Protein AF-A0A7S2A9D3-F1 (afdb_monomer_lite)

Sequence (375 aa):
AQHPPTQRATQPQDPNHKNPPQPTAERTALVPTGKSRRKRSRQANLQSRRERTAAPSYSRESTIADQPDLVRRKRAPGGATRVAAVSFVGIGVLPSYGTASAPESSPPLVERERGEGNGRKKKKKKRFIKMPAVTQLLLKSAFRGPKSDGAVTAVTGGIVGILAICSVVFSGGTIFLTEESTVALVASVMTICFGPVVVYQKSKLAGLGTLRSQHNALRSKVNEFSTENERMRKNVDRLGGTVSKIEEVEANLAELADTGNVNRLVEIVKEQKEILEKMKENLKARVLHSIIDIVIRNDKDGDFMIGPREMDRMVLALEQMEGIDFEETMFRNMLGRKKRYTLGNVMGVLRNMLDDELPEEEKPITLRPENLTLQ

Structure (mmCIF, N/CA/C/O backbone):
data_AF-A0A7S2A9D3-F1
#
_entry.id   AF-A0A7S2A9D3-F1
#
loop_
_atom_site.group_PDB
_atom_site.id
_atom_site.type_symbol
_atom_site.label_atom_id
_atom_site.label_alt_id
_atom_site.label_comp_id
_atom_site.label_asym_id
_atom_site.label_entity_id
_atom_site.label_seq_id
_atom_site.pdbx_PDB_ins_code
_atom_site.Cartn_x
_atom_site.Cartn_y
_atom_site.Cartn_z
_atom_site.occupancy
_atom_site.B_iso_or_equiv
_atom_site.auth_seq_id
_atom_site.auth_comp_id
_atom_site.auth_asym_id
_atom_site.auth_atom_id
_atom_site.pdbx_PDB_model_num
ATOM 1 N N . ALA A 1 1 ? -75.156 1.829 27.314 1.00 47.91 1 ALA A N 1
ATOM 2 C CA . ALA A 1 1 ? -73.771 1.325 27.273 1.00 47.91 1 ALA A CA 1
ATOM 3 C C . ALA A 1 1 ? -72.875 2.410 27.848 1.00 47.91 1 ALA A C 1
ATOM 5 O O . ALA A 1 1 ? -72.862 3.516 27.327 1.00 47.91 1 ALA A O 1
ATOM 6 N N . GLN A 1 2 ? -72.305 2.137 29.019 1.00 43.16 2 GLN A N 1
ATOM 7 C CA . GLN A 1 2 ? -71.635 3.097 29.893 1.00 43.16 2 GLN A CA 1
ATOM 8 C C . GLN A 1 2 ? -70.165 3.263 29.480 1.00 43.16 2 GLN A C 1
ATOM 10 O O . GLN A 1 2 ? -69.469 2.270 29.290 1.00 43.16 2 GLN A O 1
ATOM 15 N N . HIS A 1 3 ? -69.703 4.509 29.366 1.00 51.75 3 HIS A N 1
ATOM 16 C CA . HIS A 1 3 ? -68.280 4.856 29.338 1.00 51.75 3 HIS A CA 1
ATOM 17 C C . HIS A 1 3 ? -67.744 4.945 30.777 1.00 51.75 3 HIS A C 1
ATOM 19 O O . HIS A 1 3 ? -68.415 5.552 31.615 1.00 51.75 3 HIS A O 1
ATOM 25 N N . PRO A 1 4 ? -66.544 4.419 31.079 1.00 60.22 4 PRO A N 1
ATOM 26 C CA . PRO A 1 4 ? -65.868 4.702 32.339 1.00 60.22 4 PRO A CA 1
ATOM 27 C C . PRO A 1 4 ? -65.006 5.980 32.240 1.00 60.22 4 PRO A C 1
ATOM 29 O O . PRO A 1 4 ? -64.457 6.264 31.171 1.00 60.22 4 PRO A O 1
ATOM 32 N N . PRO A 1 5 ? -64.866 6.756 33.334 1.00 61.94 5 PRO A N 1
ATOM 33 C CA . PRO A 1 5 ? -64.105 7.995 33.334 1.00 61.94 5 PRO A CA 1
ATOM 34 C C . PRO A 1 5 ? -62.625 7.805 33.694 1.00 61.94 5 PRO A C 1
ATOM 36 O O . PRO A 1 5 ? -62.239 7.018 34.558 1.00 61.94 5 PRO A O 1
ATOM 39 N N . THR A 1 6 ? -61.827 8.629 33.025 1.00 57.94 6 THR A N 1
ATOM 40 C CA . THR A 1 6 ? -60.419 8.970 33.226 1.00 57.94 6 THR A CA 1
ATOM 41 C C . THR A 1 6 ? -60.049 9.214 34.692 1.00 57.94 6 THR A C 1
ATOM 43 O O . THR A 1 6 ? -60.568 10.136 35.321 1.00 57.94 6 THR A O 1
ATOM 46 N N . GLN A 1 7 ? -59.077 8.458 35.214 1.00 47.81 7 GLN A N 1
ATOM 47 C CA . GLN A 1 7 ? -58.391 8.784 36.466 1.00 47.81 7 GLN A CA 1
ATOM 48 C C . GLN A 1 7 ? -57.086 9.527 36.166 1.00 47.81 7 GLN A C 1
ATOM 50 O O . GLN A 1 7 ? -56.181 9.017 35.509 1.00 47.81 7 GLN A O 1
ATOM 55 N N . ARG A 1 8 ? -57.026 10.774 36.636 1.00 47.75 8 ARG A N 1
ATOM 56 C CA . ARG A 1 8 ? -55.885 11.686 36.555 1.00 47.75 8 ARG A CA 1
ATOM 57 C C . ARG A 1 8 ? -55.013 11.457 37.790 1.00 47.75 8 ARG A C 1
ATOM 59 O O . ARG A 1 8 ? -55.403 11.849 38.885 1.00 47.75 8 ARG A O 1
ATOM 66 N N . ALA A 1 9 ? -53.865 10.809 37.616 1.00 50.62 9 ALA A N 1
ATOM 67 C CA . ALA A 1 9 ? -52.885 10.623 38.680 1.00 50.62 9 ALA A CA 1
ATOM 68 C C . ALA A 1 9 ? -52.116 11.930 38.940 1.00 50.62 9 ALA A C 1
ATOM 70 O O . ALA A 1 9 ? -51.521 12.523 38.039 1.00 50.62 9 ALA A O 1
ATOM 71 N N . THR A 1 10 ? -52.166 12.379 40.187 1.00 52.28 10 THR A N 1
ATOM 72 C CA . THR A 1 10 ? -51.402 13.474 40.785 1.00 52.28 10 THR A CA 1
ATOM 73 C C . THR A 1 10 ? -49.933 13.070 40.948 1.00 52.28 10 THR A C 1
ATOM 75 O O . THR A 1 10 ? -49.632 12.052 41.566 1.00 52.28 10 THR A O 1
ATOM 78 N N . GLN A 1 11 ? -49.013 13.876 40.410 1.00 55.03 11 GLN A N 1
ATOM 79 C CA . GLN A 1 11 ? -47.577 13.788 40.701 1.00 55.03 11 GLN A CA 1
ATOM 80 C C . GLN A 1 11 ? -47.277 14.395 42.085 1.00 55.03 11 GLN A C 1
ATOM 82 O O . GLN A 1 11 ? -47.800 15.475 42.380 1.00 55.03 11 GLN A O 1
ATOM 87 N N . PRO A 1 12 ? -46.420 13.776 42.917 1.00 56.34 12 PRO A N 1
ATOM 88 C CA . PRO A 1 12 ? -45.872 14.426 44.100 1.00 56.34 12 PRO A CA 1
ATOM 89 C C . PRO A 1 12 ? -44.749 15.397 43.705 1.00 56.34 12 PRO A C 1
ATOM 91 O O . PRO A 1 12 ? -43.835 15.042 42.963 1.00 56.34 12 PRO A O 1
ATOM 94 N N . GLN A 1 13 ? -44.832 16.628 44.213 1.00 43.84 13 GLN A N 1
ATOM 95 C CA . GLN A 1 13 ? -43.749 17.610 44.181 1.00 43.84 13 GLN A CA 1
ATOM 96 C C . GLN A 1 13 ? -42.681 17.231 45.211 1.00 43.84 13 GLN A C 1
ATOM 98 O O . GLN A 1 13 ? -42.992 17.053 46.387 1.00 43.84 13 GLN A O 1
ATOM 103 N N . ASP A 1 14 ? -41.433 17.152 44.761 1.00 49.56 14 ASP A N 1
ATOM 104 C CA . ASP A 1 14 ? -40.248 16.918 45.585 1.00 49.56 14 ASP A CA 1
ATOM 105 C C . ASP A 1 14 ? -39.612 18.277 45.963 1.00 49.56 14 ASP A C 1
ATOM 107 O O . ASP A 1 14 ? -39.186 19.012 45.064 1.00 49.56 14 ASP A O 1
ATOM 111 N N . PRO A 1 15 ? -39.546 18.683 47.249 1.00 57.84 15 PRO A N 1
ATOM 112 C CA . PRO A 1 15 ? -38.959 19.955 47.647 1.00 57.84 15 PRO A CA 1
ATOM 113 C C . PRO A 1 15 ? -37.552 19.736 48.212 1.00 57.84 15 PRO A C 1
ATOM 115 O O . PRO A 1 15 ? -37.354 19.738 49.425 1.00 57.84 15 PRO A O 1
ATOM 118 N N . ASN A 1 16 ? -36.540 19.552 47.357 1.00 51.03 16 ASN A N 1
ATOM 119 C CA . ASN A 1 16 ? -35.151 19.638 47.826 1.00 51.03 16 ASN A CA 1
ATOM 120 C C . ASN A 1 16 ? -34.153 19.980 46.711 1.00 51.03 16 ASN A C 1
ATOM 122 O O . ASN A 1 16 ? -33.316 19.173 46.313 1.00 51.03 16 ASN A O 1
ATOM 126 N N . HIS A 1 17 ? -34.223 21.212 46.207 1.00 46.69 17 HIS A N 1
ATOM 127 C CA . HIS A 1 17 ? -33.183 21.766 45.344 1.00 46.69 17 HIS A CA 1
ATOM 128 C C . HIS A 1 17 ? -32.199 22.581 46.196 1.00 46.69 17 HIS A C 1
ATOM 130 O O . HIS A 1 17 ? -32.389 23.771 46.446 1.00 46.69 17 HIS A O 1
ATOM 136 N N . LYS A 1 18 ? -31.154 21.914 46.704 1.00 51.34 18 LYS A N 1
ATOM 137 C CA . LYS A 1 18 ? -29.977 22.576 47.281 1.00 51.34 18 LYS A CA 1
ATOM 138 C C . LYS A 1 18 ? -29.059 23.028 46.145 1.00 51.34 18 LYS A C 1
ATOM 140 O O . LYS A 1 18 ? -28.631 22.219 45.328 1.00 51.34 18 LYS A O 1
ATOM 145 N N . ASN A 1 19 ? -28.777 24.328 46.125 1.00 54.78 19 ASN A N 1
ATOM 146 C CA . ASN A 1 19 ? -27.873 24.995 45.189 1.00 54.78 19 ASN A CA 1
ATOM 147 C C . ASN A 1 19 ? -26.477 24.342 45.149 1.00 54.78 19 ASN A C 1
ATOM 149 O O . ASN A 1 19 ? -25.922 24.057 46.215 1.00 54.78 19 ASN A O 1
ATOM 153 N N . PRO A 1 20 ? -25.857 24.186 43.965 1.00 54.16 20 PRO A N 1
ATOM 154 C CA . PRO A 1 20 ? -24.442 23.853 43.876 1.00 54.16 20 PRO A CA 1
ATOM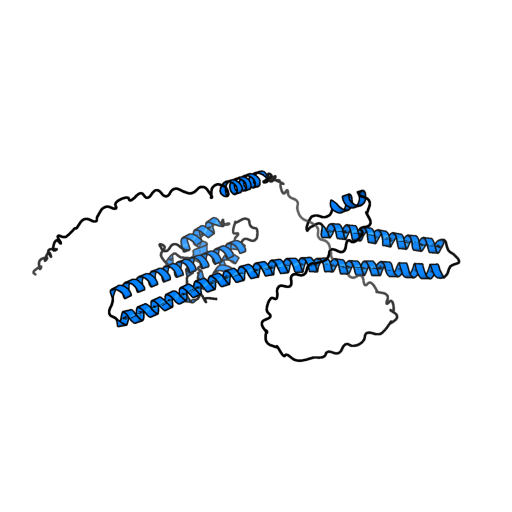 155 C C . PRO A 1 20 ? -23.566 25.074 44.235 1.00 54.16 20 PRO A C 1
ATOM 157 O O . PRO A 1 20 ? -23.902 26.206 43.869 1.00 54.16 20 PRO A O 1
ATOM 160 N N . PRO A 1 21 ? -22.440 24.877 44.945 1.00 50.84 21 PRO A N 1
ATOM 161 C CA . PRO A 1 21 ? -21.523 25.953 45.298 1.00 50.84 21 PRO A CA 1
ATOM 162 C C . PRO A 1 21 ? -20.727 26.449 44.081 1.00 50.84 21 PRO A C 1
ATOM 164 O O . PRO A 1 21 ? -20.300 25.678 43.222 1.00 50.84 21 PRO A O 1
ATOM 167 N N . GLN A 1 22 ? -20.523 27.766 44.041 1.00 47.62 22 GLN A N 1
ATOM 168 C CA . GLN A 1 22 ? -19.686 28.466 43.067 1.00 47.62 22 GLN A CA 1
ATOM 169 C C . GLN A 1 22 ? -18.211 28.032 43.176 1.00 47.62 22 GLN A C 1
ATOM 171 O O . GLN A 1 22 ? -17.709 27.890 44.293 1.00 47.62 22 GLN A O 1
ATOM 176 N N . PRO A 1 23 ? -17.478 27.892 42.056 1.00 51.62 23 PRO A N 1
ATOM 177 C CA . PRO A 1 23 ? -16.041 27.659 42.091 1.00 51.62 23 PRO A CA 1
ATOM 178 C C . PRO A 1 23 ? -15.284 28.965 42.376 1.00 51.62 23 PRO A C 1
ATOM 180 O O . PRO A 1 23 ? -15.250 29.890 41.562 1.00 51.62 23 PRO A O 1
ATOM 183 N N . THR A 1 24 ? -14.646 29.024 43.542 1.00 45.50 24 THR A N 1
ATOM 184 C CA . THR A 1 24 ? -13.644 30.024 43.913 1.00 45.50 24 THR A CA 1
ATOM 185 C C . THR A 1 24 ? -12.420 29.899 43.007 1.00 45.50 24 THR A C 1
ATOM 187 O O . THR A 1 24 ? -11.748 28.871 42.951 1.00 45.50 24 THR A O 1
ATOM 190 N N . ALA A 1 25 ? -12.124 30.977 42.284 1.00 44.72 25 ALA A N 1
ATOM 191 C CA . ALA A 1 25 ? -10.935 31.112 41.461 1.00 44.72 25 ALA A CA 1
ATOM 192 C C . ALA A 1 25 ? -9.697 31.366 42.340 1.00 44.72 25 ALA A C 1
ATOM 194 O O . ALA A 1 25 ? -9.400 32.509 42.687 1.00 44.72 25 ALA A O 1
ATOM 195 N N . GLU A 1 26 ? -8.945 30.314 42.668 1.00 43.59 26 GLU A N 1
ATOM 196 C CA . GLU A 1 26 ? -7.590 30.447 43.210 1.00 43.59 26 GLU A CA 1
ATOM 197 C C . GLU A 1 26 ? -6.575 30.576 42.068 1.00 43.59 26 GLU A C 1
ATOM 199 O O . GLU A 1 26 ? -6.246 29.646 41.329 1.00 43.59 26 GLU A O 1
ATOM 204 N N . ARG A 1 27 ? -6.118 31.812 41.890 1.00 43.78 27 ARG A N 1
ATOM 205 C CA . ARG A 1 27 ? -5.211 32.258 40.839 1.00 43.78 27 ARG A CA 1
ATOM 206 C C . ARG A 1 27 ? -3.769 32.143 41.340 1.00 43.78 27 ARG A C 1
ATOM 208 O O . ARG A 1 27 ? -3.175 33.134 41.755 1.00 43.78 27 ARG A O 1
ATOM 215 N N . THR A 1 28 ? -3.188 30.948 41.278 1.00 45.12 28 THR A N 1
ATOM 216 C CA . THR A 1 28 ? -1.765 30.743 41.596 1.00 45.12 28 THR A CA 1
ATOM 217 C C . THR A 1 28 ? -0.906 31.090 40.380 1.00 45.12 28 THR A C 1
ATOM 219 O O . THR A 1 28 ? -0.760 30.313 39.437 1.00 45.12 28 THR A O 1
ATOM 222 N N . ALA A 1 29 ? -0.347 32.301 40.382 1.00 42.31 29 ALA A N 1
ATOM 223 C CA . ALA A 1 29 ? 0.606 32.765 39.383 1.00 42.31 29 ALA A CA 1
ATOM 224 C C . ALA A 1 29 ? 1.945 32.015 39.520 1.00 42.31 29 ALA A C 1
ATOM 226 O O . ALA A 1 29 ? 2.763 32.328 40.383 1.00 42.31 29 ALA A O 1
ATOM 227 N N . LEU A 1 30 ? 2.188 31.036 38.643 1.00 46.88 30 LEU A N 1
ATOM 228 C CA . LEU A 1 30 ? 3.497 30.399 38.497 1.00 46.88 30 LEU A CA 1
ATOM 229 C C . LEU A 1 30 ? 4.400 31.250 37.590 1.00 46.88 30 LEU A C 1
ATOM 231 O O . LEU A 1 30 ? 4.176 31.382 36.387 1.00 46.88 30 LEU A O 1
ATOM 235 N N . VAL A 1 31 ? 5.444 31.816 38.192 1.00 54.34 31 VAL A N 1
ATOM 236 C CA . VAL A 1 31 ? 6.538 32.544 37.536 1.00 54.34 31 VAL A CA 1
ATOM 237 C C . VAL A 1 31 ? 7.388 31.568 36.699 1.00 54.34 31 VAL A C 1
ATOM 239 O O . VAL A 1 31 ? 7.995 30.657 37.266 1.00 54.34 31 VAL A O 1
ATOM 242 N N . PRO A 1 32 ? 7.501 31.725 35.363 1.00 51.72 32 PRO A N 1
ATOM 243 C CA . PRO A 1 32 ? 8.357 30.864 34.552 1.00 51.72 32 PRO A CA 1
ATOM 244 C C . PRO A 1 32 ? 9.829 31.288 34.664 1.00 51.72 32 PRO A C 1
ATOM 246 O O . PRO A 1 32 ? 10.238 32.358 34.211 1.00 51.72 32 PRO A O 1
ATOM 249 N N . THR A 1 33 ? 10.656 30.413 35.235 1.00 53.38 33 THR A N 1
ATOM 250 C CA . THR A 1 33 ? 12.108 30.601 35.332 1.00 53.38 33 THR A CA 1
ATOM 251 C C . THR A 1 33 ? 12.786 30.525 33.950 1.00 53.38 33 THR A C 1
ATOM 253 O O . THR A 1 33 ? 12.572 29.628 33.130 1.00 53.38 33 THR A O 1
ATOM 256 N N . GLY A 1 34 ? 13.618 31.529 33.661 1.00 49.25 34 GLY A N 1
ATOM 257 C CA . GLY A 1 34 ? 14.103 31.909 32.329 1.00 49.25 34 GLY A CA 1
ATOM 258 C C . GLY A 1 34 ? 15.183 31.042 31.665 1.00 49.25 34 GLY A C 1
ATOM 259 O O . GLY A 1 34 ? 16.139 31.596 31.129 1.00 49.25 34 GLY A O 1
ATOM 260 N N . LYS A 1 35 ? 15.054 29.708 31.614 1.00 51.38 35 LYS A N 1
ATOM 261 C CA . LYS A 1 35 ? 16.052 28.846 30.926 1.00 51.38 35 LYS A CA 1
ATOM 262 C C . LYS A 1 35 ? 15.599 28.226 29.592 1.00 51.38 35 LYS A C 1
ATOM 264 O O . LYS A 1 35 ? 16.446 27.785 28.816 1.00 51.38 35 LYS A O 1
ATOM 269 N N . SER A 1 36 ? 14.313 28.301 29.232 1.00 52.78 36 SER A N 1
ATOM 270 C CA . SER A 1 36 ? 13.785 27.716 27.975 1.00 52.78 36 SER A CA 1
ATOM 271 C C . SER A 1 36 ? 13.749 28.654 26.757 1.00 52.78 36 SER A C 1
ATOM 273 O O . SER A 1 36 ? 13.533 28.199 25.631 1.00 52.78 36 SER A O 1
ATOM 275 N N . ARG A 1 37 ? 14.030 29.956 26.915 1.00 51.97 37 ARG A N 1
ATOM 276 C CA . ARG A 1 37 ? 13.916 30.933 25.808 1.00 51.97 37 ARG A CA 1
ATOM 277 C C . ARG A 1 37 ? 15.041 30.829 24.763 1.00 51.97 37 ARG A C 1
ATOM 279 O O . ARG A 1 37 ? 14.880 31.298 23.642 1.00 51.97 37 ARG A O 1
ATOM 286 N N . ARG A 1 38 ? 16.156 30.153 25.079 1.00 56.19 38 ARG A N 1
ATOM 287 C CA . ARG A 1 38 ? 17.330 30.046 24.185 1.00 56.19 38 ARG A CA 1
ATOM 288 C C . ARG A 1 38 ? 17.267 28.901 23.164 1.00 56.19 38 ARG A C 1
ATOM 290 O O . ARG A 1 38 ? 18.048 28.905 22.218 1.00 56.19 38 ARG A O 1
ATOM 297 N N . LYS A 1 39 ? 16.353 27.930 23.319 1.00 55.09 39 LYS A N 1
ATOM 298 C CA . LYS A 1 39 ? 16.197 26.821 22.353 1.00 55.09 39 LYS A CA 1
ATOM 299 C C . LYS A 1 39 ? 15.181 27.125 21.244 1.00 55.09 39 LYS A C 1
ATOM 301 O O . LYS A 1 39 ? 15.420 26.738 20.103 1.00 55.09 39 LYS A O 1
ATOM 306 N N . ARG A 1 40 ? 14.121 27.895 21.525 1.00 56.09 40 ARG A N 1
ATOM 307 C CA . ARG A 1 40 ? 13.113 28.265 20.508 1.00 56.09 40 ARG A CA 1
ATOM 308 C C . ARG A 1 40 ? 13.641 29.242 19.448 1.00 56.09 40 ARG A C 1
ATOM 310 O O . ARG A 1 40 ? 13.275 29.115 18.285 1.00 56.09 40 ARG A O 1
ATOM 317 N N . SER A 1 41 ? 14.576 30.135 19.790 1.00 58.03 41 SER A N 1
ATOM 318 C CA . SER A 1 41 ? 15.162 31.063 18.803 1.00 58.03 41 SER A CA 1
ATOM 319 C C . SER A 1 41 ? 16.087 30.388 17.782 1.00 58.03 41 SER A C 1
ATOM 321 O O . SER A 1 41 ? 16.253 30.899 16.677 1.00 58.03 41 SER A O 1
ATOM 323 N N . ARG A 1 42 ? 16.661 29.217 18.099 1.00 58.72 42 ARG A N 1
ATOM 324 C CA . ARG A 1 42 ? 17.471 28.442 17.140 1.00 58.72 42 ARG A CA 1
ATOM 325 C C . ARG A 1 42 ? 16.630 27.642 16.142 1.00 58.72 42 ARG A C 1
ATOM 327 O O . ARG A 1 42 ? 17.077 27.471 15.015 1.00 58.72 42 ARG A O 1
ATOM 334 N N . GLN A 1 43 ? 15.432 27.186 16.518 1.00 61.31 43 GLN A N 1
ATOM 335 C CA . GLN A 1 43 ? 14.538 26.469 15.597 1.00 61.31 43 GLN A CA 1
ATOM 336 C C . GLN A 1 43 ? 13.858 27.408 14.592 1.00 61.31 43 GLN A C 1
ATOM 338 O O . GLN A 1 43 ? 13.815 27.078 13.408 1.00 61.31 43 GLN A O 1
ATOM 343 N N . ALA A 1 44 ? 13.446 28.607 15.017 1.00 60.69 44 ALA A N 1
ATOM 344 C CA . ALA A 1 44 ? 12.857 29.601 14.113 1.00 60.69 44 ALA A CA 1
ATOM 345 C C . ALA A 1 44 ? 13.834 30.050 13.004 1.00 60.69 44 ALA A C 1
ATOM 347 O O . ALA A 1 44 ? 13.438 30.247 11.860 1.00 60.69 44 ALA A O 1
ATOM 348 N N . ASN A 1 45 ? 15.136 30.128 13.310 1.00 62.53 45 ASN A N 1
ATOM 349 C CA . ASN A 1 45 ? 16.161 30.546 12.345 1.00 62.53 45 ASN A CA 1
ATOM 350 C C . ASN A 1 45 ? 16.592 29.425 11.367 1.00 62.53 45 ASN A C 1
ATOM 352 O O . ASN A 1 45 ? 17.292 29.675 10.389 1.00 62.53 45 ASN A O 1
ATOM 356 N N . LEU A 1 46 ? 16.194 28.172 11.624 1.00 63.53 46 LEU A N 1
ATOM 357 C CA . LEU A 1 46 ? 16.417 27.038 10.715 1.00 63.53 46 LEU A CA 1
ATOM 358 C C . LEU A 1 46 ? 15.267 26.866 9.713 1.00 63.53 46 LEU A C 1
ATOM 360 O O . LEU A 1 46 ? 15.514 26.437 8.587 1.00 63.53 46 LEU A O 1
ATOM 364 N N . GLN A 1 47 ? 14.037 27.230 10.091 1.00 65.38 47 GLN A N 1
ATOM 365 C CA . GLN A 1 47 ? 12.878 27.199 9.191 1.00 65.38 47 GLN A CA 1
ATOM 366 C C . GLN A 1 47 ? 12.948 28.310 8.134 1.00 65.38 47 GLN A C 1
ATOM 368 O O . GLN A 1 47 ? 12.832 28.015 6.947 1.00 65.38 47 GLN A O 1
ATOM 373 N N . SER A 1 48 ? 13.314 29.536 8.520 1.00 65.50 48 SER A N 1
ATOM 374 C CA . SER A 1 48 ? 13.489 30.658 7.579 1.00 65.50 48 SER A CA 1
ATOM 375 C C . SER A 1 48 ? 14.606 30.438 6.545 1.00 65.50 48 SER A C 1
ATOM 377 O O . SER A 1 48 ? 14.616 31.056 5.480 1.00 65.50 48 SER A O 1
ATOM 379 N N . ARG A 1 49 ? 15.554 29.533 6.828 1.00 58.09 49 ARG A N 1
ATOM 380 C CA . ARG A 1 49 ? 16.638 29.170 5.904 1.00 58.09 49 ARG A CA 1
ATOM 381 C C . ARG A 1 49 ? 16.253 28.064 4.916 1.00 58.09 49 ARG A C 1
ATOM 383 O O . ARG A 1 49 ? 16.907 27.956 3.885 1.00 58.09 49 ARG A O 1
ATOM 390 N N . ARG A 1 50 ? 15.210 27.272 5.203 1.00 56.81 50 ARG A N 1
ATOM 391 C CA . ARG A 1 50 ? 14.673 26.256 4.277 1.00 56.81 50 ARG A CA 1
ATOM 392 C C . ARG A 1 50 ? 13.757 26.860 3.212 1.00 56.81 50 ARG A C 1
ATOM 394 O O . ARG A 1 50 ? 13.745 26.366 2.091 1.00 56.81 50 ARG A O 1
ATOM 401 N N . GLU A 1 51 ? 13.074 27.958 3.520 1.00 52.88 51 GLU A N 1
ATOM 402 C CA . GLU A 1 51 ? 12.176 28.628 2.566 1.00 52.88 51 GLU A CA 1
ATOM 403 C C . GLU A 1 51 ? 12.921 29.397 1.461 1.00 52.88 51 GLU A C 1
ATOM 405 O O . GLU A 1 51 ? 12.384 29.590 0.378 1.00 52.88 51 GLU A O 1
ATOM 410 N N . ARG A 1 52 ? 14.196 29.765 1.662 1.00 53.44 52 ARG A N 1
ATOM 411 C CA . ARG A 1 52 ? 14.985 30.502 0.653 1.00 53.44 52 ARG A CA 1
ATOM 412 C C . ARG A 1 52 ? 15.675 29.632 -0.406 1.00 53.44 52 ARG A C 1
ATOM 414 O O . ARG A 1 52 ? 16.346 30.178 -1.274 1.00 53.44 52 ARG A O 1
ATOM 421 N N . THR A 1 53 ? 15.542 28.305 -0.353 1.00 49.06 53 THR A N 1
ATOM 422 C CA . THR A 1 53 ? 16.160 27.388 -1.338 1.00 49.06 53 THR A CA 1
ATOM 423 C C . THR A 1 53 ? 15.163 26.696 -2.270 1.00 49.06 53 THR A C 1
ATOM 425 O O . THR A 1 53 ? 15.569 25.848 -3.061 1.00 49.06 53 THR A O 1
ATOM 428 N N . ALA A 1 54 ? 13.878 27.055 -2.222 1.00 45.28 54 ALA A N 1
ATOM 429 C CA . ALA A 1 54 ? 12.899 26.608 -3.209 1.00 45.28 54 ALA A CA 1
ATOM 430 C C . ALA A 1 54 ? 13.018 27.478 -4.474 1.00 45.28 54 ALA A C 1
ATOM 432 O O . ALA A 1 54 ? 12.457 28.567 -4.559 1.00 45.28 54 ALA A O 1
ATOM 433 N N . ALA A 1 55 ? 13.827 27.021 -5.431 1.00 44.69 55 ALA A N 1
ATOM 434 C CA . ALA A 1 55 ? 13.917 27.616 -6.760 1.00 44.69 55 ALA A CA 1
ATOM 435 C C . ALA A 1 55 ? 12.623 27.352 -7.565 1.00 44.69 55 ALA A C 1
ATOM 437 O O . ALA A 1 55 ? 12.018 26.290 -7.398 1.00 44.69 55 ALA A O 1
ATOM 438 N N . PRO A 1 56 ? 12.207 28.278 -8.447 1.00 49.09 56 PRO A N 1
ATOM 439 C CA . PRO A 1 56 ? 10.981 28.145 -9.227 1.00 49.09 56 PRO A CA 1
ATOM 440 C C . PRO A 1 56 ? 11.136 27.080 -10.321 1.00 49.09 56 PRO A C 1
ATOM 442 O O . PRO A 1 56 ? 12.045 27.137 -11.151 1.00 49.09 56 PRO A O 1
ATOM 445 N N . SER A 1 57 ? 10.233 26.102 -10.325 1.00 44.72 57 SER A N 1
ATOM 446 C CA . SER A 1 57 ? 10.071 25.133 -11.407 1.00 44.72 57 SER A CA 1
ATOM 447 C C . SER A 1 57 ? 9.498 25.826 -12.646 1.00 44.72 57 SER A C 1
ATOM 449 O O . SER A 1 57 ? 8.376 26.325 -12.619 1.00 44.72 57 SER A O 1
ATOM 451 N N . TYR A 1 58 ? 10.278 25.845 -13.726 1.00 40.75 58 TYR A N 1
ATOM 452 C CA . TYR A 1 58 ? 9.839 26.240 -15.062 1.00 40.75 58 TYR A CA 1
ATOM 453 C C . TYR A 1 58 ? 8.817 25.230 -15.603 1.00 40.75 58 TYR A C 1
ATOM 455 O O . TYR A 1 58 ? 9.151 24.065 -15.823 1.00 40.75 58 TYR A O 1
ATOM 463 N N . SER A 1 59 ? 7.597 25.695 -15.860 1.00 43.44 59 SER A N 1
ATOM 464 C CA . SER A 1 59 ? 6.619 25.010 -16.704 1.00 43.44 59 SER A CA 1
ATOM 465 C C . SER A 1 59 ? 7.090 25.076 -18.154 1.00 43.44 59 SER A C 1
ATOM 467 O O . SER A 1 59 ? 7.259 26.163 -18.704 1.00 43.44 59 SER A O 1
ATOM 469 N N . ARG A 1 60 ? 7.327 23.918 -18.775 1.00 39.69 60 ARG A N 1
ATOM 470 C CA . ARG A 1 60 ? 7.582 23.812 -20.213 1.00 39.69 60 ARG A CA 1
ATOM 471 C C . ARG A 1 60 ? 6.376 23.139 -20.854 1.00 39.69 60 ARG A C 1
ATOM 473 O O . ARG A 1 60 ? 6.271 21.918 -20.854 1.00 39.69 60 ARG A O 1
ATOM 480 N N . GLU A 1 61 ? 5.471 23.964 -21.364 1.00 42.97 61 GLU A N 1
ATOM 481 C CA . GLU A 1 61 ? 4.514 23.562 -22.389 1.00 42.97 61 GLU A CA 1
ATOM 482 C C . GLU A 1 61 ? 5.288 23.130 -23.640 1.00 42.97 61 GLU A C 1
ATOM 484 O O . GLU A 1 61 ? 6.155 23.854 -24.137 1.00 42.97 61 GLU A O 1
ATOM 489 N N . SER A 1 62 ? 4.982 21.946 -24.161 1.00 45.62 62 SER A N 1
ATOM 490 C CA . SER A 1 62 ? 5.234 21.626 -25.563 1.00 45.62 62 SER A CA 1
ATOM 491 C C . SER A 1 62 ? 4.145 20.687 -26.064 1.00 45.62 62 SER A C 1
ATOM 493 O O . SER A 1 62 ? 4.189 19.475 -25.867 1.00 45.62 62 SER A O 1
ATOM 495 N N . THR A 1 63 ? 3.150 21.332 -26.658 1.00 37.16 63 THR A N 1
ATOM 496 C CA . THR A 1 63 ? 2.318 20.937 -27.793 1.00 37.16 63 THR A CA 1
ATOM 497 C C . THR A 1 63 ? 2.780 19.657 -28.500 1.00 37.16 63 THR A C 1
ATOM 499 O O . THR A 1 63 ? 3.839 19.628 -29.128 1.00 37.16 63 THR A O 1
ATOM 502 N N . ILE A 1 64 ? 1.959 18.609 -28.425 1.00 37.72 64 ILE A N 1
ATOM 503 C CA . ILE A 1 64 ? 2.062 17.417 -29.271 1.00 37.72 64 ILE A CA 1
ATOM 504 C C . ILE A 1 64 ? 1.239 17.706 -30.526 1.00 37.72 64 ILE A C 1
ATOM 506 O O . ILE A 1 64 ? 0.016 17.808 -30.458 1.00 37.72 64 ILE A O 1
ATOM 510 N N . ALA A 1 65 ? 1.932 17.890 -31.646 1.00 40.25 65 ALA A N 1
ATOM 511 C CA . ALA A 1 65 ? 1.345 17.929 -32.976 1.00 40.25 65 ALA A CA 1
ATOM 512 C C . ALA A 1 65 ? 1.450 16.543 -33.628 1.00 40.25 65 ALA A C 1
ATOM 514 O O . ALA A 1 65 ? 2.450 15.843 -33.459 1.00 40.25 65 ALA A O 1
ATOM 515 N N . ASP A 1 66 ? 0.389 16.201 -34.355 1.00 42.31 66 ASP A N 1
ATOM 516 C CA . ASP A 1 66 ? 0.219 15.090 -35.290 1.00 42.31 66 ASP A CA 1
ATOM 517 C C . ASP A 1 66 ? 1.489 14.622 -36.015 1.00 42.31 66 ASP A C 1
ATOM 519 O O . ASP A 1 66 ? 2.224 15.439 -36.570 1.00 42.31 66 ASP A O 1
ATOM 523 N N . GLN A 1 67 ? 1.641 13.299 -36.167 1.00 37.00 67 GLN A N 1
ATOM 524 C CA . GLN A 1 67 ? 1.871 12.713 -37.495 1.00 37.00 67 GLN A CA 1
ATOM 525 C C . GLN A 1 67 ? 1.558 11.198 -37.554 1.00 37.00 67 GLN A C 1
ATOM 527 O O . GLN A 1 67 ? 1.706 10.506 -36.543 1.00 37.00 67 GLN A O 1
ATOM 532 N N . PRO A 1 68 ? 1.118 10.688 -38.726 1.00 53.06 68 PRO A N 1
ATOM 533 C CA . PRO A 1 68 ? 0.511 9.371 -38.889 1.00 53.06 68 PRO A CA 1
ATOM 534 C C . PRO A 1 68 ? 1.465 8.288 -39.430 1.00 53.06 68 PRO A C 1
ATOM 536 O O . PRO A 1 68 ? 2.535 8.573 -39.956 1.00 53.06 68 PRO A O 1
ATOM 539 N N . ASP A 1 69 ? 0.987 7.049 -39.284 1.00 45.53 69 ASP A N 1
ATOM 540 C CA . ASP A 1 69 ? 1.142 5.818 -40.078 1.00 45.53 69 ASP A CA 1
ATOM 541 C C . ASP A 1 69 ? 2.276 5.600 -41.105 1.00 45.53 69 ASP A C 1
ATOM 543 O O . ASP A 1 69 ? 2.667 6.464 -41.883 1.00 45.53 69 ASP A O 1
ATOM 547 N N . LEU A 1 70 ? 2.591 4.294 -41.229 1.00 44.38 70 LEU A N 1
ATOM 548 C CA . LEU A 1 70 ? 3.461 3.575 -42.185 1.00 44.38 70 LEU A CA 1
ATOM 549 C C . LEU A 1 70 ? 4.892 3.387 -41.637 1.00 44.38 70 LEU A C 1
ATOM 551 O O . LEU A 1 70 ? 5.579 4.324 -41.271 1.00 44.38 70 LEU A O 1
ATOM 555 N N . VAL A 1 71 ? 5.446 2.175 -41.525 1.00 47.12 71 VAL A N 1
ATOM 556 C CA . VAL A 1 71 ? 5.785 1.306 -42.655 1.00 47.12 71 VAL A CA 1
ATOM 557 C C . VAL A 1 71 ? 5.948 -0.155 -42.202 1.00 47.12 71 VAL A C 1
ATOM 559 O O . VAL A 1 71 ? 6.817 -0.532 -41.419 1.00 47.12 71 VAL A O 1
ATOM 562 N N . ARG A 1 72 ? 5.135 -0.992 -42.843 1.00 47.56 72 ARG A N 1
ATOM 563 C CA . ARG A 1 72 ? 5.298 -2.417 -43.153 1.00 47.56 72 ARG A CA 1
ATOM 564 C C . ARG A 1 72 ? 6.741 -2.761 -43.572 1.00 47.56 72 ARG A C 1
ATOM 566 O O . ARG A 1 72 ? 7.158 -2.386 -44.666 1.00 47.56 72 ARG A O 1
ATOM 573 N N . ARG A 1 73 ? 7.482 -3.560 -42.790 1.00 41.78 73 ARG A N 1
ATOM 574 C CA . ARG A 1 73 ? 8.691 -4.253 -43.285 1.00 41.78 73 ARG A CA 1
ATOM 575 C C . ARG A 1 73 ? 8.565 -5.772 -43.213 1.00 41.78 73 ARG A C 1
ATOM 577 O O . ARG A 1 73 ? 8.344 -6.372 -42.167 1.00 41.78 73 ARG A O 1
ATOM 584 N N . LYS A 1 74 ? 8.687 -6.339 -44.414 1.00 38.97 74 LYS A N 1
ATOM 585 C CA . LYS A 1 74 ? 8.678 -7.748 -44.795 1.00 38.97 74 LYS A CA 1
ATOM 586 C C . LYS A 1 74 ? 9.744 -8.544 -44.037 1.00 38.97 74 LYS A C 1
ATOM 588 O O . LYS A 1 74 ? 10.897 -8.130 -43.968 1.00 38.97 74 LYS A O 1
ATOM 593 N N . ARG A 1 75 ? 9.349 -9.728 -43.566 1.00 44.09 75 ARG A N 1
ATOM 594 C CA . ARG A 1 75 ? 10.248 -10.844 -43.258 1.00 44.09 75 ARG A CA 1
ATOM 595 C C . ARG A 1 75 ? 10.728 -11.471 -44.571 1.00 44.09 75 ARG A C 1
ATOM 597 O O . ARG A 1 75 ? 9.916 -11.699 -45.465 1.00 44.09 75 ARG A O 1
ATOM 604 N N . ALA A 1 76 ? 12.019 -11.765 -44.654 1.00 40.22 76 ALA A N 1
ATOM 605 C CA . ALA A 1 76 ? 12.624 -12.654 -45.641 1.00 40.22 76 ALA A CA 1
ATOM 606 C C . ALA A 1 76 ? 13.756 -13.459 -44.958 1.00 40.22 76 ALA A C 1
ATOM 608 O O . ALA A 1 76 ? 14.210 -13.050 -43.886 1.00 40.22 76 ALA A O 1
ATOM 609 N N . PRO A 1 77 ? 14.132 -14.630 -45.503 1.00 49.91 77 PRO A N 1
ATOM 610 C CA . PRO A 1 77 ? 14.458 -15.805 -44.699 1.00 49.91 77 PRO A CA 1
ATOM 611 C C . PRO A 1 77 ? 15.954 -16.148 -44.616 1.00 49.91 77 PRO A C 1
ATOM 613 O O . PRO A 1 77 ? 16.760 -15.720 -45.433 1.00 49.91 77 PRO A O 1
ATOM 616 N N . GLY A 1 78 ? 16.259 -16.978 -43.612 1.00 43.47 78 GLY A N 1
ATOM 617 C CA . GLY A 1 78 ? 17.327 -17.983 -43.534 1.00 43.47 78 GLY A CA 1
ATOM 618 C C . GLY A 1 78 ? 18.571 -17.822 -44.410 1.00 43.47 78 GLY A C 1
ATOM 619 O O . GLY A 1 78 ? 18.605 -18.309 -45.535 1.00 43.47 78 GLY A O 1
ATOM 620 N N . GLY A 1 79 ? 19.638 -17.282 -43.817 1.00 36.94 79 GLY A N 1
ATOM 621 C CA . GLY A 1 79 ? 21.014 -17.486 -44.265 1.00 36.94 79 GLY A CA 1
ATOM 622 C C . GLY A 1 79 ? 21.725 -18.451 -43.318 1.00 36.94 79 GLY A C 1
ATOM 623 O O . GLY A 1 79 ? 21.989 -18.109 -42.168 1.00 36.94 79 GLY A O 1
ATOM 624 N N . ALA A 1 80 ? 21.996 -19.666 -43.790 1.00 43.69 80 ALA A N 1
ATOM 625 C CA . ALA A 1 80 ? 22.793 -20.664 -43.092 1.00 43.69 80 ALA A CA 1
ATOM 626 C C . ALA A 1 80 ? 24.275 -20.264 -43.127 1.00 43.69 80 ALA A C 1
ATOM 628 O O . ALA A 1 80 ? 24.950 -20.435 -44.142 1.00 43.69 80 ALA A O 1
ATOM 629 N N . THR A 1 81 ? 24.795 -19.750 -42.014 1.00 42.16 81 THR A N 1
ATOM 630 C CA . THR A 1 81 ? 26.232 -19.510 -41.858 1.00 42.16 81 THR A CA 1
ATOM 631 C C . THR A 1 81 ? 26.877 -20.761 -41.274 1.00 42.16 81 THR A C 1
ATOM 633 O O . THR A 1 81 ? 26.706 -21.083 -40.099 1.00 42.16 81 THR A O 1
ATOM 636 N N . ARG A 1 82 ? 27.611 -21.488 -42.121 1.00 38.41 82 ARG A N 1
ATOM 637 C CA . ARG A 1 82 ? 28.533 -22.553 -41.716 1.00 38.41 82 ARG A CA 1
ATOM 638 C C . ARG A 1 82 ? 29.577 -21.969 -40.763 1.00 38.41 82 ARG A C 1
ATOM 640 O O . ARG A 1 82 ? 30.382 -21.134 -41.164 1.00 38.41 82 ARG A O 1
ATOM 647 N N . VAL A 1 83 ? 29.561 -22.417 -39.512 1.00 39.12 83 VAL A N 1
ATOM 648 C CA . VAL A 1 83 ? 30.620 -22.138 -38.540 1.00 39.12 83 VAL A CA 1
ATOM 649 C C . VAL A 1 83 ? 31.722 -23.167 -38.767 1.00 39.12 83 VAL A C 1
ATOM 651 O O . VAL A 1 83 ? 31.497 -24.369 -38.632 1.00 39.12 83 VAL A O 1
ATOM 654 N N . ALA A 1 84 ? 32.898 -22.689 -39.168 1.00 36.34 84 ALA A N 1
ATOM 655 C CA . ALA A 1 84 ? 34.106 -23.490 -39.258 1.00 36.34 84 ALA A CA 1
ATOM 656 C C . ALA A 1 84 ? 34.508 -23.959 -37.852 1.00 36.34 84 ALA A C 1
ATOM 658 O O . ALA A 1 84 ? 34.686 -23.152 -36.938 1.00 36.34 84 ALA A O 1
ATOM 659 N N . ALA A 1 85 ? 34.629 -25.275 -37.693 1.00 34.34 85 ALA A N 1
ATOM 660 C CA . ALA A 1 85 ? 35.175 -25.908 -36.508 1.00 34.34 85 ALA A CA 1
ATOM 661 C C . ALA A 1 85 ? 36.663 -25.550 -36.391 1.00 34.34 85 ALA A C 1
ATOM 663 O O . ALA A 1 85 ? 37.492 -26.045 -37.150 1.00 34.34 85 ALA A O 1
ATOM 664 N N . VAL A 1 86 ? 36.998 -24.678 -35.441 1.00 37.53 86 VAL A N 1
ATOM 665 C CA . VAL A 1 86 ? 38.372 -24.516 -34.962 1.00 37.53 86 VAL A CA 1
ATOM 666 C C . VAL A 1 86 ? 38.549 -25.508 -33.820 1.00 37.53 86 VAL A C 1
ATOM 668 O O . VAL A 1 86 ? 38.009 -25.338 -32.729 1.00 37.53 86 VAL A O 1
ATOM 671 N N . SER A 1 87 ? 39.266 -26.586 -34.115 1.00 35.34 87 SER A N 1
ATOM 672 C CA . SER A 1 87 ? 39.718 -27.602 -33.171 1.00 35.34 87 SER A CA 1
ATOM 673 C C . SER A 1 87 ? 40.584 -26.963 -32.083 1.00 35.34 87 SER A C 1
ATOM 675 O O . SER A 1 87 ? 41.708 -26.527 -32.330 1.00 35.34 87 SER A O 1
ATOM 677 N N . PHE A 1 88 ? 40.025 -26.896 -30.876 1.00 34.41 88 PHE A N 1
ATOM 678 C CA . PHE A 1 88 ? 40.686 -26.425 -29.667 1.00 34.41 88 PHE A CA 1
ATOM 679 C C . PHE A 1 88 ? 41.519 -27.575 -29.086 1.00 34.41 88 PHE A C 1
ATOM 681 O O . PHE A 1 88 ? 40.982 -28.616 -28.706 1.00 34.41 88 PHE A O 1
ATOM 688 N N . VAL A 1 89 ? 42.838 -27.391 -29.064 1.00 41.81 89 VAL A N 1
ATOM 689 C CA . VAL A 1 89 ? 43.801 -28.308 -28.446 1.00 41.81 89 VAL A CA 1
ATOM 690 C C . VAL A 1 89 ? 43.578 -28.310 -26.934 1.00 41.81 89 VAL A C 1
ATOM 692 O O . VAL A 1 89 ? 43.559 -27.262 -26.290 1.00 41.81 89 VAL A O 1
ATOM 695 N N . GLY A 1 90 ? 43.369 -29.507 -26.389 1.00 35.28 90 GLY A N 1
ATOM 696 C CA . GLY A 1 90 ? 43.129 -29.743 -24.974 1.00 35.28 90 GLY A CA 1
ATOM 697 C C . GLY A 1 90 ? 44.340 -29.405 -24.108 1.00 35.28 90 GLY A C 1
ATOM 698 O O . GLY A 1 90 ? 45.440 -29.903 -24.330 1.00 35.28 90 GLY A O 1
ATOM 699 N N . ILE A 1 91 ? 44.099 -28.611 -23.067 1.00 39.19 91 ILE A N 1
ATOM 700 C CA . ILE A 1 91 ? 44.922 -28.574 -21.859 1.00 39.19 91 ILE A CA 1
ATOM 701 C C . ILE A 1 91 ? 44.007 -29.030 -20.729 1.00 39.19 91 ILE A C 1
ATOM 703 O O . ILE A 1 91 ? 42.956 -28.438 -20.480 1.00 39.19 91 ILE A O 1
ATOM 707 N N . GLY A 1 92 ? 44.374 -30.163 -20.140 1.00 34.09 92 GLY A N 1
ATOM 708 C CA . GLY A 1 92 ? 43.582 -30.865 -19.149 1.00 34.09 92 GLY A CA 1
ATOM 709 C C . GLY A 1 92 ? 43.681 -30.309 -17.731 1.00 34.09 92 GLY A C 1
ATOM 710 O O . GLY A 1 92 ? 44.377 -29.339 -17.442 1.00 34.09 92 GLY A O 1
ATOM 711 N N . VAL A 1 93 ? 43.032 -31.085 -16.862 1.00 37.22 93 VAL A N 1
ATOM 712 C CA . VAL A 1 93 ? 43.132 -31.127 -15.398 1.00 37.22 93 VAL A CA 1
ATOM 713 C C . VAL A 1 93 ? 42.281 -30.094 -14.647 1.00 37.22 93 VAL A C 1
ATOM 715 O O . VAL A 1 93 ? 42.725 -29.009 -14.287 1.00 37.22 93 VAL A O 1
ATOM 718 N N . LEU A 1 94 ? 41.056 -30.511 -14.308 1.00 33.66 94 LEU A N 1
ATOM 719 C CA . LEU A 1 94 ? 40.325 -30.033 -13.131 1.00 33.66 94 LEU A CA 1
ATOM 720 C C . LEU A 1 94 ? 40.138 -31.216 -12.167 1.00 33.66 94 LEU A C 1
ATOM 722 O O . LEU A 1 94 ? 39.679 -32.273 -12.608 1.00 33.66 94 LEU A O 1
ATOM 726 N N . PRO A 1 95 ? 40.475 -31.076 -10.872 1.00 43.75 95 PRO A N 1
ATOM 727 C CA . PRO A 1 95 ? 40.180 -32.097 -9.882 1.00 43.75 95 PRO A CA 1
ATOM 728 C C . PRO A 1 95 ? 38.696 -32.066 -9.498 1.00 43.75 95 PRO A C 1
ATOM 730 O O . PRO A 1 95 ? 38.114 -31.017 -9.216 1.00 43.75 95 PRO A O 1
ATOM 733 N N . SER A 1 96 ? 38.115 -33.262 -9.485 1.00 35.72 96 SER A N 1
ATOM 734 C CA . SER A 1 96 ? 36.803 -33.585 -8.934 1.00 35.72 96 SER A CA 1
ATOM 735 C C . SER A 1 96 ? 36.778 -33.264 -7.437 1.00 35.72 96 SER A C 1
ATOM 737 O O . SER A 1 96 ? 37.513 -33.877 -6.662 1.00 35.72 96 SER A O 1
ATOM 739 N N . TYR A 1 97 ? 35.947 -32.306 -7.022 1.00 39.66 97 TYR A N 1
ATOM 740 C CA . TYR A 1 97 ? 35.603 -32.133 -5.614 1.00 39.66 97 TYR A CA 1
ATOM 741 C C . TYR A 1 97 ? 34.300 -32.873 -5.344 1.00 39.66 97 TYR A C 1
ATOM 743 O O . TYR A 1 97 ? 33.231 -32.491 -5.818 1.00 39.66 97 TYR A O 1
ATOM 751 N N . GLY A 1 98 ? 34.447 -33.971 -4.605 1.00 36.81 98 GLY A N 1
ATOM 752 C CA . GLY A 1 98 ? 33.367 -34.826 -4.155 1.00 36.81 98 GLY A CA 1
ATOM 753 C C . GLY A 1 98 ? 32.371 -34.084 -3.271 1.00 36.81 98 GLY A C 1
ATOM 754 O O . GLY A 1 98 ? 32.723 -33.302 -2.388 1.00 36.81 98 GLY A O 1
ATOM 755 N N . THR A 1 99 ? 31.106 -34.383 -3.522 1.00 40.16 99 THR A N 1
ATOM 756 C CA . THR A 1 99 ? 29.962 -34.075 -2.675 1.00 40.16 99 THR A CA 1
ATOM 757 C C . THR A 1 99 ? 30.064 -34.875 -1.378 1.00 40.16 99 THR A C 1
ATOM 759 O O . THR A 1 99 ? 29.732 -36.059 -1.348 1.00 40.16 99 THR A O 1
ATOM 762 N N . ALA A 1 100 ? 30.527 -34.235 -0.307 1.00 40.56 100 ALA A N 1
ATOM 763 C CA . ALA A 1 100 ? 30.385 -34.744 1.051 1.00 40.56 100 ALA A CA 1
ATOM 764 C C . ALA A 1 100 ? 29.136 -34.116 1.683 1.00 40.56 100 ALA A C 1
ATOM 766 O O . ALA A 1 100 ? 29.141 -32.964 2.115 1.00 40.56 100 ALA A O 1
ATOM 767 N N . SER A 1 101 ? 28.053 -34.887 1.696 1.00 41.94 101 SER A N 1
ATOM 768 C CA . SER A 1 101 ? 26.913 -34.702 2.586 1.00 41.94 101 SER A CA 1
ATOM 769 C C . SER A 1 101 ? 27.358 -34.960 4.027 1.00 41.94 101 SER A C 1
ATOM 771 O O . SER A 1 101 ? 27.825 -36.058 4.332 1.00 41.94 101 SER A O 1
ATOM 773 N N . ALA A 1 102 ? 27.194 -33.977 4.909 1.00 39.09 102 ALA A N 1
ATOM 774 C CA . ALA A 1 102 ? 27.306 -34.158 6.352 1.00 39.09 102 ALA A CA 1
ATOM 775 C C . ALA A 1 102 ? 26.095 -33.512 7.051 1.00 39.09 102 ALA A C 1
ATOM 777 O O . ALA A 1 102 ? 25.580 -32.506 6.551 1.00 39.09 102 ALA A O 1
ATOM 778 N N . PRO A 1 103 ? 25.616 -34.114 8.152 1.00 49.91 103 PRO A N 1
ATOM 779 C CA . PRO A 1 103 ? 24.283 -33.888 8.682 1.00 49.91 103 PRO A CA 1
ATOM 780 C C . PRO A 1 103 ? 24.171 -32.668 9.599 1.00 49.91 103 PRO A C 1
ATOM 782 O O . PRO A 1 103 ? 25.106 -32.238 10.271 1.00 49.91 103 PRO A O 1
ATOM 785 N N . GLU A 1 104 ? 22.942 -32.176 9.602 1.00 44.00 104 GLU A N 1
ATOM 786 C CA . GLU A 1 104 ? 22.225 -31.417 10.615 1.00 44.00 104 GLU A CA 1
ATOM 787 C C . GLU A 1 104 ? 22.677 -31.694 12.065 1.00 44.00 104 GLU A C 1
ATOM 789 O O . GLU A 1 104 ? 22.501 -32.786 12.598 1.00 44.00 104 GLU A O 1
ATOM 794 N N . SER A 1 105 ? 23.220 -30.670 12.729 1.00 44.16 105 SER A N 1
ATOM 795 C CA . SER A 1 105 ? 23.187 -30.550 14.190 1.00 44.16 105 SER A CA 1
ATOM 796 C C . SER A 1 105 ? 23.367 -29.083 14.584 1.00 44.16 105 SER A C 1
ATOM 798 O O . SER A 1 105 ? 24.464 -28.528 14.488 1.00 44.16 105 SER A O 1
ATOM 800 N N . SER A 1 106 ? 22.278 -28.447 15.005 1.00 46.53 106 SER A N 1
ATOM 801 C CA . SER A 1 106 ? 22.258 -27.106 15.593 1.00 46.53 106 SER A CA 1
ATOM 802 C C . SER A 1 106 ? 22.771 -27.153 17.039 1.00 46.53 106 SER A C 1
ATOM 804 O O . SER A 1 106 ? 22.167 -27.856 17.848 1.00 46.53 106 SER A O 1
ATOM 806 N N . PRO A 1 107 ? 23.823 -26.406 17.421 1.00 57.75 107 PRO A N 1
ATOM 807 C CA . PRO A 1 107 ? 24.117 -26.155 18.826 1.00 57.75 107 PRO A CA 1
ATOM 808 C C . PRO A 1 107 ? 23.422 -24.870 19.327 1.00 57.75 107 PRO A C 1
ATOM 810 O O . PRO A 1 107 ? 23.206 -23.935 18.550 1.00 57.75 107 PRO A O 1
ATOM 813 N N . PRO A 1 108 ? 23.072 -24.806 20.626 1.00 52.59 108 PRO A N 1
ATOM 814 C CA . PRO A 1 108 ? 22.295 -23.717 21.207 1.00 52.59 108 PRO A CA 1
ATOM 815 C C . PRO A 1 108 ? 23.097 -22.413 21.305 1.00 52.59 108 PRO A C 1
ATOM 817 O O . PRO A 1 108 ? 24.302 -22.404 21.568 1.00 52.59 108 PRO A O 1
ATOM 820 N N . LEU A 1 109 ? 22.390 -21.296 21.114 1.00 44.72 109 LEU A N 1
ATOM 821 C CA . LEU A 1 109 ? 22.881 -19.935 21.316 1.00 44.72 109 LEU A CA 1
ATOM 822 C C . LEU A 1 109 ? 23.280 -19.729 22.783 1.00 44.72 109 LEU A C 1
ATOM 824 O O . LEU A 1 109 ? 22.436 -19.491 23.641 1.00 44.72 109 LEU A O 1
ATOM 828 N N . VAL A 1 110 ? 24.584 -19.800 23.045 1.00 50.72 110 VAL A N 1
ATOM 829 C CA . VAL A 1 110 ? 25.202 -19.324 24.284 1.00 50.72 110 VAL A CA 1
ATOM 830 C C . VAL A 1 110 ? 25.357 -17.806 24.207 1.00 50.72 110 VAL A C 1
ATOM 832 O O . VAL A 1 110 ? 25.997 -17.251 23.310 1.00 50.72 110 VAL A O 1
ATOM 835 N N . GLU A 1 111 ? 24.736 -17.167 25.186 1.00 50.72 111 GLU A N 1
ATOM 836 C CA . GLU A 1 111 ? 24.791 -15.765 25.570 1.00 50.72 111 GLU A CA 1
ATOM 837 C C . GLU A 1 111 ? 26.247 -15.278 25.670 1.00 50.72 111 GLU A C 1
ATOM 839 O O . GLU A 1 111 ? 27.043 -15.780 26.464 1.00 50.72 111 GLU A O 1
ATOM 844 N N . ARG A 1 112 ? 26.634 -14.331 24.805 1.00 45.47 112 ARG A N 1
ATOM 845 C CA . ARG A 1 112 ? 27.998 -13.789 24.764 1.00 45.47 112 ARG A CA 1
ATOM 846 C C . ARG A 1 112 ? 27.986 -12.332 25.197 1.00 45.47 112 ARG A C 1
ATOM 848 O O . ARG A 1 112 ? 27.573 -11.445 24.448 1.00 45.47 112 ARG A O 1
ATOM 855 N N . GLU A 1 113 ? 28.459 -12.124 26.419 1.00 46.38 113 GLU A N 1
ATOM 856 C CA . GLU A 1 113 ? 28.663 -10.828 27.049 1.00 46.38 113 GLU A CA 1
ATOM 857 C C . GLU A 1 113 ? 29.473 -9.861 26.170 1.00 46.38 113 GLU A C 1
ATOM 859 O O . GLU A 1 113 ? 30.516 -10.193 25.595 1.00 46.38 113 GLU A O 1
ATOM 864 N N . ARG A 1 114 ? 28.988 -8.618 26.089 1.00 42.56 114 ARG A N 1
ATOM 865 C CA . ARG A 1 114 ? 29.698 -7.484 25.492 1.00 42.56 114 ARG A CA 1
ATOM 866 C C . ARG A 1 114 ? 30.789 -7.001 26.451 1.00 42.56 114 ARG A C 1
ATOM 868 O O . ARG A 1 114 ? 30.546 -6.136 27.282 1.00 42.56 114 ARG A O 1
ATOM 875 N N . GLY A 1 115 ? 32.006 -7.508 26.277 1.00 42.56 115 GLY A N 1
ATOM 876 C CA . GLY A 1 115 ? 33.215 -6.900 26.833 1.00 42.56 115 GLY A CA 1
ATOM 877 C C . GLY A 1 115 ? 33.661 -5.683 26.012 1.00 42.56 115 GLY A C 1
ATOM 878 O O . GLY A 1 115 ? 34.049 -5.809 24.848 1.00 42.56 115 GLY A O 1
ATOM 879 N N . GLU A 1 116 ? 33.614 -4.498 26.620 1.00 50.12 116 GLU A N 1
ATOM 880 C CA . GLU A 1 116 ? 34.129 -3.236 26.083 1.00 50.12 116 GLU A CA 1
ATOM 881 C C . GLU A 1 116 ? 35.667 -3.249 25.978 1.00 50.12 116 GLU A C 1
ATOM 883 O O . GLU A 1 116 ? 36.396 -3.025 26.942 1.00 50.12 116 GLU A O 1
ATOM 888 N N . GLY A 1 117 ? 36.189 -3.486 24.773 1.00 43.06 117 GLY A N 1
ATOM 889 C CA . GLY A 1 117 ? 37.619 -3.390 24.466 1.00 43.06 117 GLY A CA 1
ATOM 890 C C . GLY A 1 117 ? 38.013 -2.015 23.920 1.00 43.06 117 GLY A C 1
ATOM 891 O O . GLY A 1 117 ? 37.952 -1.775 22.712 1.00 43.06 117 GLY A O 1
ATOM 892 N N . ASN A 1 118 ? 38.470 -1.116 24.794 1.00 50.34 118 ASN A N 1
ATOM 893 C CA . ASN A 1 118 ? 38.996 0.211 24.451 1.00 50.34 118 ASN A CA 1
ATOM 894 C C . ASN A 1 118 ? 40.391 0.119 23.785 1.00 50.34 118 ASN A C 1
ATOM 896 O O . ASN A 1 118 ? 41.438 0.275 24.415 1.00 50.34 118 ASN A O 1
ATOM 900 N N . GLY A 1 119 ? 40.418 -0.170 22.481 1.00 44.75 119 GLY A N 1
ATOM 901 C CA . GLY A 1 119 ? 41.642 -0.296 21.686 1.00 44.75 119 GLY A CA 1
ATOM 902 C C . GLY A 1 119 ? 42.176 1.042 21.156 1.00 44.75 119 GLY A C 1
ATOM 903 O O . GLY A 1 119 ? 41.797 1.490 20.071 1.00 44.75 119 GLY A O 1
ATOM 904 N N . ARG A 1 120 ? 43.135 1.652 21.869 1.00 51.28 120 ARG A N 1
ATOM 905 C CA . ARG A 1 120 ? 43.967 2.778 21.388 1.00 51.28 120 ARG A CA 1
ATOM 906 C C . ARG A 1 120 ? 44.747 2.391 20.118 1.00 51.28 120 ARG A C 1
ATOM 908 O O . ARG A 1 120 ? 45.817 1.788 20.181 1.00 51.28 120 ARG A O 1
ATOM 915 N N . LYS A 1 121 ? 44.260 2.800 18.942 1.00 48.78 121 LYS A N 1
ATOM 916 C CA . LYS A 1 121 ? 44.982 2.650 17.665 1.00 48.78 121 LYS A CA 1
ATOM 917 C C . LYS A 1 121 ? 46.117 3.677 17.554 1.00 48.78 121 LYS A C 1
ATOM 919 O O . LYS A 1 121 ? 45.884 4.865 17.336 1.00 48.78 121 LYS A O 1
ATOM 924 N N . LYS A 1 122 ? 47.365 3.205 17.656 1.00 50.44 122 LYS A N 1
ATOM 925 C CA . LYS A 1 122 ? 48.579 3.973 17.329 1.00 50.44 122 LYS A CA 1
ATOM 926 C C . LYS A 1 122 ? 48.575 4.337 15.835 1.00 50.44 122 LYS A C 1
ATOM 928 O O . LYS A 1 122 ? 48.604 3.464 14.968 1.00 50.44 122 LYS A O 1
ATOM 933 N N . LYS A 1 123 ? 48.545 5.638 15.530 1.00 46.66 123 LYS A N 1
ATOM 934 C CA . LYS A 1 123 ? 48.627 6.183 14.166 1.00 46.66 123 LYS A CA 1
ATOM 935 C C . LYS A 1 123 ? 50.037 5.964 13.600 1.00 46.66 123 LYS A C 1
ATOM 937 O O . LYS A 1 123 ? 50.962 6.693 13.944 1.00 46.66 123 LYS A O 1
ATOM 942 N N . LYS A 1 124 ? 50.204 4.988 12.700 1.00 50.12 124 LYS A N 1
ATOM 943 C CA . LYS A 1 124 ? 51.402 4.889 11.849 1.00 50.12 124 LYS A CA 1
ATOM 944 C C . LYS A 1 124 ? 51.356 5.999 10.792 1.00 50.12 124 LYS A C 1
ATOM 946 O O . LYS A 1 124 ? 50.479 6.022 9.931 1.00 50.12 124 LYS A O 1
ATOM 951 N N . LYS A 1 125 ? 52.309 6.928 10.885 1.00 52.50 125 LYS A N 1
ATOM 952 C CA . LYS A 1 125 ? 52.517 8.065 9.979 1.00 52.50 125 LYS A CA 1
ATOM 953 C C . LYS A 1 125 ? 53.071 7.538 8.644 1.00 52.50 125 LYS A C 1
ATOM 955 O O . LYS A 1 125 ? 54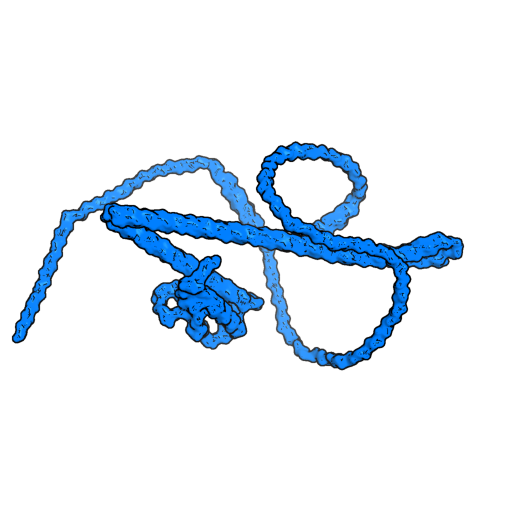.278 7.386 8.489 1.00 52.50 125 LYS A O 1
ATOM 960 N N . LYS A 1 126 ? 52.190 7.190 7.697 1.00 52.25 126 LYS A N 1
ATOM 961 C CA . LYS A 1 126 ? 52.587 6.846 6.320 1.00 52.25 126 LYS A CA 1
ATOM 962 C C . LYS A 1 126 ? 53.088 8.117 5.629 1.00 52.25 126 LYS A C 1
ATOM 964 O O . LYS A 1 126 ? 52.342 9.086 5.508 1.00 52.25 126 LYS A O 1
ATOM 969 N N . ARG A 1 127 ? 54.359 8.118 5.215 1.00 53.41 127 ARG A N 1
ATOM 970 C CA . ARG A 1 127 ? 54.940 9.161 4.361 1.00 53.41 127 ARG A CA 1
ATOM 971 C C . ARG A 1 127 ? 54.227 9.096 3.010 1.00 53.41 127 ARG A C 1
ATOM 973 O O . ARG A 1 127 ? 54.359 8.117 2.286 1.00 53.41 127 ARG A O 1
ATOM 980 N N . PHE A 1 128 ? 53.402 10.100 2.740 1.00 50.91 128 PHE A N 1
ATOM 981 C CA . PHE A 1 128 ? 52.673 10.254 1.489 1.00 50.91 128 PHE A CA 1
ATOM 982 C C . PHE A 1 128 ? 53.604 10.943 0.490 1.00 50.91 128 PHE A C 1
ATOM 984 O O . PHE A 1 128 ? 54.085 12.045 0.757 1.00 50.91 128 PHE A O 1
ATOM 991 N N . ILE A 1 129 ? 53.875 10.291 -0.637 1.00 59.34 129 ILE A N 1
ATOM 992 C CA . ILE A 1 129 ? 54.537 10.912 -1.785 1.00 59.34 129 ILE A CA 1
ATOM 993 C C . ILE A 1 129 ? 53.581 12.007 -2.280 1.00 59.34 129 ILE A C 1
ATOM 995 O O . ILE A 1 129 ? 52.443 11.717 -2.655 1.00 59.34 129 ILE A O 1
ATOM 999 N N . LYS A 1 130 ? 53.993 13.277 -2.180 1.00 51.03 130 LYS A N 1
ATOM 1000 C CA . LYS A 1 130 ? 53.196 14.426 -2.633 1.00 51.03 130 LYS A CA 1
ATOM 1001 C C . LYS A 1 130 ? 53.050 14.341 -4.151 1.00 51.03 130 LYS A C 1
ATOM 1003 O O . LYS A 1 130 ? 54.004 14.598 -4.875 1.00 51.03 130 LYS A O 1
ATOM 1008 N N . MET A 1 131 ? 51.854 13.998 -4.620 1.00 54.66 131 MET A N 1
ATOM 1009 C CA . MET A 1 131 ? 51.489 14.232 -6.014 1.00 54.66 131 MET A CA 1
ATOM 1010 C C . MET A 1 131 ? 51.342 15.741 -6.275 1.00 54.66 131 MET A C 1
ATOM 1012 O O . MET A 1 131 ? 50.914 16.470 -5.372 1.00 54.66 131 MET A O 1
ATOM 1016 N N . PRO A 1 132 ? 51.689 16.216 -7.483 1.00 71.00 132 PRO A N 1
ATOM 1017 C CA . PRO A 1 132 ? 51.564 17.620 -7.859 1.00 71.00 132 PRO A CA 1
ATOM 1018 C C . PRO A 1 132 ? 50.108 18.102 -7.736 1.00 71.00 132 PRO A C 1
ATOM 1020 O O . PRO A 1 132 ? 49.163 17.383 -8.050 1.00 71.00 132 PRO A O 1
ATOM 1023 N N . ALA A 1 133 ? 49.917 19.334 -7.259 1.00 69.31 133 ALA A N 1
ATOM 1024 C CA . ALA A 1 133 ? 48.602 19.885 -6.903 1.00 69.31 133 ALA A CA 1
ATOM 1025 C C . ALA A 1 133 ? 47.596 19.929 -8.073 1.00 69.31 133 ALA A C 1
ATOM 1027 O O . ALA A 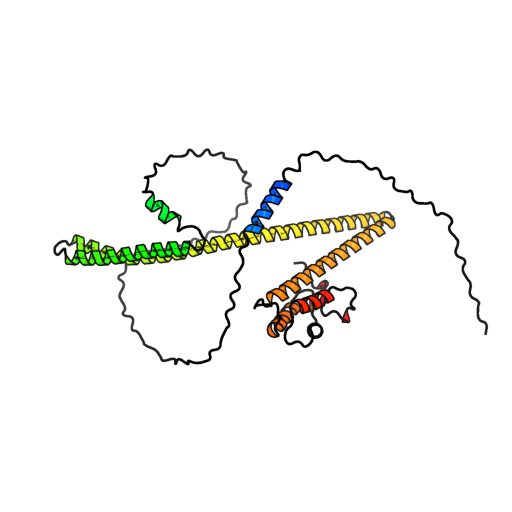1 133 ? 46.385 19.916 -7.851 1.00 69.31 133 ALA A O 1
ATOM 1028 N N . VAL A 1 134 ? 48.091 19.925 -9.312 1.00 64.00 134 VAL A N 1
ATOM 1029 C CA . VAL A 1 134 ? 47.278 20.029 -10.529 1.00 64.00 134 VAL A CA 1
ATOM 1030 C C . VAL A 1 134 ? 46.500 18.735 -10.816 1.00 64.00 134 VAL A C 1
ATOM 1032 O O . VAL A 1 134 ? 45.338 18.796 -11.211 1.00 64.00 134 VAL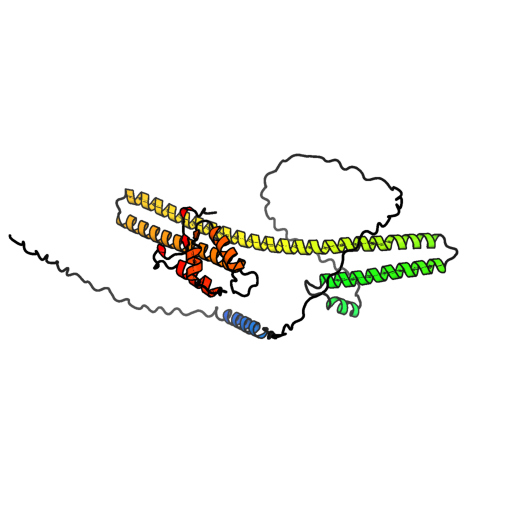 A O 1
ATOM 1035 N N . THR A 1 135 ? 47.059 17.556 -10.516 1.00 57.66 135 THR A N 1
ATOM 1036 C CA . THR A 1 135 ? 46.343 16.275 -10.690 1.00 57.66 135 THR A CA 1
ATOM 1037 C C . THR A 1 135 ? 45.297 16.028 -9.603 1.00 57.66 135 THR A C 1
ATOM 1039 O O . THR A 1 135 ? 44.294 15.365 -9.856 1.00 57.66 135 THR A O 1
ATOM 1042 N N . GLN A 1 136 ? 45.466 16.608 -8.411 1.00 59.88 136 GLN A N 1
ATOM 1043 C CA . GLN A 1 136 ? 44.492 16.506 -7.314 1.00 59.88 136 GLN A CA 1
ATOM 1044 C C . GLN A 1 136 ? 43.211 17.312 -7.580 1.00 59.88 136 GLN A C 1
ATOM 1046 O O . GLN A 1 136 ? 42.142 16.931 -7.108 1.00 59.88 136 GLN A O 1
ATOM 1051 N N . LEU A 1 137 ? 43.298 18.417 -8.325 1.00 58.62 137 LEU A N 1
ATOM 1052 C CA . LEU A 1 137 ? 42.156 19.299 -8.582 1.00 58.62 137 LEU A CA 1
ATOM 1053 C C . LEU A 1 137 ? 41.236 18.760 -9.685 1.00 58.62 137 LEU A C 1
ATOM 1055 O O . LEU A 1 137 ? 40.018 18.809 -9.524 1.00 58.62 137 LEU A O 1
ATOM 1059 N N . LEU A 1 138 ? 41.801 18.150 -10.733 1.00 55.88 138 LEU A N 1
ATOM 1060 C CA . LEU A 1 138 ? 41.025 17.506 -11.801 1.00 55.88 138 LEU A CA 1
ATOM 1061 C C . LEU A 1 138 ? 40.363 16.192 -11.360 1.00 55.88 138 LEU A C 1
ATOM 1063 O O . LEU A 1 138 ? 39.254 15.893 -11.792 1.00 55.88 138 LEU A O 1
ATOM 1067 N N . LEU A 1 139 ? 40.982 15.430 -10.450 1.00 53.59 139 LEU A N 1
ATOM 1068 C CA . LEU A 1 139 ? 40.369 14.199 -9.935 1.00 53.59 139 LEU A CA 1
ATOM 1069 C C . LEU A 1 139 ? 39.262 14.457 -8.902 1.00 53.59 139 LEU A C 1
ATOM 1071 O O . LEU A 1 139 ? 38.440 13.583 -8.655 1.00 53.59 139 LEU A O 1
ATOM 1075 N N . LYS A 1 140 ? 39.242 15.627 -8.254 1.00 54.34 140 LYS A N 1
ATOM 1076 C CA . LYS A 1 140 ? 38.347 15.887 -7.114 1.00 54.34 140 LYS A CA 1
ATOM 1077 C C . LYS A 1 140 ? 37.036 16.570 -7.506 1.00 54.34 140 LYS A C 1
ATOM 1079 O O . LYS A 1 140 ? 36.053 16.417 -6.784 1.00 54.34 140 LYS A O 1
ATOM 1084 N N . SER A 1 141 ? 36.986 17.274 -8.639 1.00 51.44 141 SER A N 1
ATOM 1085 C CA . SER A 1 141 ? 35.755 17.898 -9.150 1.00 51.44 141 SER A CA 1
ATOM 1086 C C . SER A 1 141 ? 34.840 16.933 -9.921 1.00 51.44 141 SER A C 1
ATOM 1088 O O . SER A 1 141 ? 33.662 17.234 -10.082 1.00 51.44 141 SER A O 1
ATOM 1090 N N . ALA A 1 142 ? 35.325 15.754 -10.327 1.00 50.72 142 ALA A N 1
ATOM 1091 C CA . ALA A 1 142 ? 34.549 14.786 -11.113 1.00 50.72 142 ALA A CA 1
ATOM 1092 C C . ALA A 1 142 ? 33.795 13.713 -10.287 1.00 50.72 142 ALA A C 1
ATOM 1094 O O . ALA A 1 142 ? 33.074 12.896 -10.854 1.00 50.72 142 ALA A O 1
ATOM 1095 N N . PHE A 1 143 ? 33.930 13.693 -8.954 1.00 48.06 143 PHE A N 1
ATOM 1096 C CA . PHE A 1 143 ? 33.507 12.554 -8.121 1.00 48.06 143 PHE A CA 1
ATOM 1097 C C . PHE A 1 143 ? 32.598 12.953 -6.955 1.00 48.06 143 PHE A C 1
ATOM 1099 O O . PHE A 1 143 ? 32.979 12.858 -5.783 1.00 48.06 143 PHE A O 1
ATOM 1106 N N . ARG A 1 144 ? 31.367 13.389 -7.240 1.00 44.03 144 ARG A N 1
ATOM 1107 C CA . ARG A 1 144 ? 30.348 13.476 -6.184 1.00 44.03 144 ARG A CA 1
ATOM 1108 C C . ARG A 1 144 ? 28.918 13.324 -6.709 1.00 44.03 144 ARG A C 1
ATOM 1110 O O . ARG A 1 144 ? 28.203 14.301 -6.887 1.00 44.03 144 ARG A O 1
ATOM 1117 N N . GLY A 1 145 ? 28.480 12.079 -6.897 1.00 45.44 145 GLY A N 1
ATOM 1118 C CA . GLY A 1 145 ? 27.057 11.735 -6.993 1.00 45.44 145 GLY A CA 1
ATOM 1119 C C . GLY A 1 145 ? 26.816 10.249 -7.300 1.00 45.44 145 GLY A C 1
ATOM 1120 O O . GLY A 1 145 ? 27.628 9.642 -7.975 1.00 45.44 145 GLY A O 1
ATOM 1121 N N . PRO A 1 146 ? 25.696 9.636 -6.882 1.00 52.88 146 PRO A N 1
ATOM 1122 C CA . PRO A 1 146 ? 25.391 8.219 -7.153 1.00 52.88 146 PRO A CA 1
ATOM 1123 C C . PRO A 1 146 ? 25.210 7.880 -8.648 1.00 52.88 146 PRO A C 1
ATOM 1125 O O . PRO A 1 146 ? 25.185 6.712 -9.019 1.00 52.88 146 PRO A O 1
ATOM 1128 N N . LYS A 1 147 ? 25.134 8.891 -9.526 1.00 52.44 147 LYS A N 1
ATOM 1129 C CA . LYS A 1 147 ? 25.191 8.734 -10.990 1.00 52.44 147 LYS A CA 1
ATOM 1130 C C . LYS A 1 147 ? 26.623 8.811 -11.557 1.00 52.44 147 LYS A C 1
ATOM 1132 O O . LYS A 1 147 ? 26.809 8.576 -12.746 1.00 52.44 147 LYS A O 1
ATOM 1137 N N . SER A 1 148 ? 27.639 9.121 -10.739 1.00 53.19 148 SER A N 1
ATOM 1138 C CA . SER A 1 148 ? 29.030 9.267 -11.197 1.00 53.19 148 SER A CA 1
ATOM 1139 C C . SER A 1 148 ? 29.765 7.940 -11.358 1.00 53.19 148 SER A C 1
ATOM 1141 O O . SER A 1 148 ? 30.731 7.893 -12.108 1.00 53.19 148 SER A O 1
ATOM 1143 N N . ASP A 1 149 ? 29.315 6.849 -10.734 1.00 56.09 149 ASP A N 1
ATOM 1144 C CA . ASP A 1 149 ? 30.023 5.562 -10.821 1.00 56.09 149 ASP A CA 1
ATOM 1145 C C . ASP A 1 149 ? 30.004 4.981 -12.245 1.00 56.09 149 ASP A C 1
ATOM 1147 O O . ASP A 1 149 ? 30.989 4.383 -12.681 1.00 56.09 149 ASP A O 1
ATOM 1151 N N . GLY A 1 150 ? 28.938 5.238 -13.013 1.00 59.56 150 GLY A N 1
ATOM 1152 C CA . GLY A 1 150 ? 28.858 4.888 -14.437 1.00 59.56 150 GLY A CA 1
ATOM 1153 C C . GLY A 1 150 ? 29.796 5.726 -15.312 1.00 59.56 150 GLY A C 1
ATOM 1154 O O . GLY A 1 150 ? 30.492 5.190 -16.168 1.00 59.56 150 GLY A O 1
ATOM 1155 N N . ALA A 1 151 ? 29.882 7.035 -15.060 1.00 58.81 151 ALA A N 1
ATOM 1156 C CA . ALA A 1 151 ? 30.773 7.924 -15.808 1.00 58.81 151 ALA A CA 1
ATOM 1157 C C . ALA A 1 151 ? 32.252 7.616 -15.522 1.00 58.81 151 ALA A C 1
ATOM 1159 O O . ALA A 1 151 ? 33.076 7.567 -16.430 1.00 58.81 151 ALA A O 1
ATOM 1160 N N . VAL A 1 152 ? 32.587 7.333 -14.264 1.00 58.88 152 VAL A N 1
ATOM 1161 C CA . VAL A 1 152 ? 33.949 6.987 -13.839 1.00 58.88 152 VAL A CA 1
ATOM 1162 C C . VAL A 1 152 ? 34.385 5.644 -14.419 1.00 58.88 152 VAL A C 1
ATOM 1164 O O . VAL A 1 152 ? 35.522 5.506 -14.876 1.00 58.88 152 VAL A O 1
ATOM 1167 N N . THR A 1 153 ? 33.497 4.648 -14.436 1.00 64.56 153 THR A N 1
ATOM 1168 C CA . THR A 1 153 ? 33.800 3.343 -15.039 1.00 64.56 153 THR A CA 1
ATOM 1169 C C . THR A 1 153 ? 33.890 3.424 -16.560 1.00 64.56 153 THR A C 1
ATOM 1171 O O . THR A 1 153 ? 34.784 2.801 -17.130 1.00 64.56 153 THR A O 1
ATOM 1174 N N . ALA A 1 154 ? 33.075 4.261 -17.210 1.00 67.38 154 ALA A N 1
ATOM 1175 C CA . ALA A 1 154 ? 33.165 4.519 -18.647 1.00 67.38 154 ALA A CA 1
ATOM 1176 C C . ALA A 1 154 ? 34.481 5.214 -19.038 1.00 67.38 154 ALA A C 1
ATOM 1178 O O . ALA A 1 154 ? 35.174 4.754 -19.944 1.00 67.38 154 ALA A O 1
ATOM 1179 N N . VAL A 1 155 ? 34.882 6.264 -18.311 1.00 73.50 155 VAL A N 1
ATOM 1180 C CA . VAL A 1 155 ? 36.152 6.975 -18.553 1.00 73.50 155 VAL A CA 1
ATOM 1181 C C . VAL A 1 155 ? 37.351 6.054 -18.307 1.00 73.50 155 VAL A C 1
ATOM 1183 O O . VAL A 1 155 ? 38.281 6.009 -19.111 1.00 73.50 155 VAL A O 1
ATOM 1186 N N . THR A 1 156 ? 37.313 5.252 -17.240 1.00 73.75 156 THR A N 1
ATOM 1187 C CA . THR A 1 156 ? 38.391 4.294 -16.937 1.00 73.75 156 THR A CA 1
ATOM 1188 C C . THR A 1 156 ? 38.448 3.159 -17.967 1.00 73.75 156 THR A C 1
ATOM 1190 O O . THR A 1 156 ? 39.535 2.691 -18.306 1.00 73.75 156 THR A O 1
ATOM 1193 N N . GLY A 1 157 ? 37.300 2.728 -18.496 1.00 75.38 157 GLY A N 1
ATOM 1194 C CA . GLY A 1 157 ? 37.215 1.750 -19.581 1.00 75.38 157 GLY A CA 1
ATOM 1195 C C . GLY A 1 157 ? 37.807 2.279 -20.887 1.00 75.38 157 GLY A C 1
ATOM 1196 O O . GLY A 1 157 ? 38.601 1.582 -21.517 1.00 75.38 157 GLY A O 1
ATOM 1197 N N . GLY A 1 158 ? 37.502 3.532 -21.236 1.00 79.56 158 GLY A N 1
ATOM 1198 C CA . GLY A 1 158 ? 38.032 4.198 -22.428 1.00 79.56 158 GLY A CA 1
ATOM 1199 C C . GLY A 1 158 ? 39.558 4.297 -22.429 1.00 79.56 158 GLY A C 1
ATOM 1200 O O . GLY A 1 158 ? 40.194 3.898 -23.399 1.00 79.56 158 GLY A O 1
ATOM 1201 N N . ILE A 1 159 ? 40.164 4.732 -21.318 1.00 81.44 159 ILE A N 1
ATOM 1202 C CA . ILE A 1 159 ? 41.632 4.840 -21.193 1.00 81.44 159 ILE A CA 1
ATOM 1203 C C . ILE A 1 159 ? 42.312 3.476 -21.378 1.00 81.44 159 ILE A C 1
ATOM 1205 O O . ILE A 1 159 ? 43.345 3.369 -22.034 1.00 81.44 159 ILE A O 1
ATOM 1209 N N . VAL A 1 160 ? 41.724 2.417 -20.819 1.00 78.38 160 VAL A N 1
ATOM 1210 C CA . VAL A 1 160 ? 42.276 1.058 -20.903 1.00 78.38 160 VAL A CA 1
ATOM 1211 C C . VAL A 1 160 ? 42.120 0.486 -22.312 1.00 78.38 160 VAL A C 1
ATOM 1213 O O . VAL A 1 160 ? 43.026 -0.191 -22.787 1.00 78.38 160 VAL A O 1
ATOM 1216 N N . GLY A 1 161 ? 41.011 0.787 -22.994 1.00 80.31 161 GLY A N 1
ATOM 1217 C CA . GLY A 1 161 ? 40.812 0.424 -24.397 1.00 80.31 161 GLY A CA 1
ATOM 1218 C C . GLY A 1 161 ? 41.822 1.106 -25.319 1.00 80.31 161 GLY A C 1
ATOM 1219 O O . GLY A 1 161 ? 42.442 0.438 -26.140 1.00 80.31 161 GLY A O 1
ATOM 1220 N N . ILE A 1 162 ? 42.056 2.409 -25.127 1.00 83.75 162 ILE A N 1
ATOM 1221 C CA . ILE A 1 162 ? 43.065 3.166 -25.884 1.00 83.75 162 ILE A CA 1
ATOM 1222 C C . ILE A 1 162 ? 44.462 2.576 -25.651 1.00 83.75 162 ILE A C 1
ATOM 1224 O O . ILE A 1 162 ? 45.171 2.306 -26.614 1.00 83.75 162 ILE A O 1
ATOM 1228 N N . LEU A 1 163 ? 44.834 2.296 -24.395 1.00 80.69 163 LEU A N 1
ATOM 1229 C CA . LEU A 1 163 ? 46.116 1.662 -24.065 1.00 80.69 163 LEU A CA 1
ATOM 1230 C C . LEU A 1 163 ? 46.287 0.287 -24.727 1.00 80.69 163 LEU A C 1
ATOM 1232 O O . LEU A 1 163 ? 47.371 -0.005 -25.224 1.00 80.69 163 LEU A O 1
ATOM 1236 N N . ALA A 1 164 ? 45.232 -0.531 -24.773 1.00 78.81 164 ALA A N 1
ATOM 1237 C CA . ALA A 1 164 ? 45.273 -1.841 -25.422 1.00 78.81 164 ALA A CA 1
ATOM 1238 C C . ALA A 1 164 ? 45.440 -1.735 -26.949 1.00 78.81 164 ALA A C 1
ATOM 1240 O O . ALA A 1 164 ? 46.198 -2.499 -27.546 1.00 78.81 164 ALA A O 1
ATOM 1241 N N . ILE A 1 165 ? 44.781 -0.766 -27.593 1.00 83.06 165 ILE A N 1
ATOM 1242 C CA . ILE A 1 165 ? 44.947 -0.518 -29.034 1.00 83.06 165 ILE A CA 1
ATOM 1243 C C . ILE A 1 165 ? 46.367 -0.018 -29.315 1.00 83.06 165 ILE A C 1
ATOM 1245 O O . ILE A 1 165 ? 47.046 -0.553 -30.191 1.00 83.06 165 ILE A O 1
ATOM 1249 N N . CYS A 1 166 ? 46.856 0.947 -28.528 1.00 85.88 166 CYS A N 1
ATOM 1250 C CA . CYS A 1 166 ? 48.222 1.451 -28.644 1.00 85.88 166 CYS A CA 1
ATOM 1251 C C . CYS A 1 166 ? 49.262 0.337 -28.466 1.00 85.88 166 CYS A C 1
ATOM 1253 O O . CYS A 1 166 ? 50.228 0.304 -29.222 1.00 85.88 166 CYS A O 1
ATOM 1255 N N . SER A 1 167 ? 49.064 -0.603 -27.532 1.00 81.62 167 SER A N 1
ATOM 1256 C CA . SER A 1 167 ? 50.005 -1.712 -27.341 1.00 81.62 167 SER A CA 1
ATOM 1257 C C . SER A 1 167 ? 50.042 -2.676 -28.527 1.00 81.62 167 SER A C 1
ATOM 1259 O O . SER A 1 167 ? 51.118 -3.149 -28.875 1.00 81.62 167 SER A O 1
ATOM 1261 N N . VAL A 1 168 ? 48.906 -2.941 -29.183 1.00 81.81 168 VAL A N 1
ATOM 1262 C CA . VAL A 1 168 ? 48.865 -3.805 -30.379 1.00 81.81 168 VAL A CA 1
ATOM 1263 C C . VAL A 1 168 ? 49.552 -3.125 -31.565 1.00 81.81 168 VAL A C 1
ATOM 1265 O O . VAL A 1 168 ? 50.350 -3.758 -32.253 1.00 81.81 168 VAL A O 1
ATOM 1268 N N . VAL A 1 169 ? 49.307 -1.826 -31.769 1.00 86.50 169 VAL A N 1
ATOM 1269 C CA . VAL A 1 169 ? 49.963 -1.040 -32.829 1.00 86.50 169 VAL A CA 1
ATOM 1270 C C . VAL A 1 169 ? 51.475 -0.964 -32.599 1.00 86.50 169 VAL A C 1
ATOM 1272 O O . VAL A 1 169 ? 52.251 -1.201 -33.522 1.00 86.50 169 VAL A O 1
ATOM 1275 N N . PHE A 1 170 ? 51.904 -0.699 -31.361 1.00 85.38 170 PHE A N 1
ATOM 1276 C CA . PHE A 1 170 ? 53.322 -0.642 -31.003 1.00 85.38 170 PHE A CA 1
ATOM 1277 C C . PHE A 1 170 ? 54.000 -2.009 -31.163 1.00 85.38 170 PHE A C 1
ATOM 1279 O O . PHE A 1 170 ? 55.093 -2.096 -31.712 1.00 85.38 170 PHE A O 1
ATOM 1286 N N . SER A 1 171 ? 53.312 -3.086 -30.771 1.00 79.94 171 SER A N 1
ATOM 1287 C CA . SER A 1 171 ? 53.776 -4.462 -30.954 1.00 79.94 171 SER A CA 1
ATOM 1288 C C . SER A 1 171 ? 53.937 -4.835 -32.434 1.00 79.94 171 SER A C 1
ATOM 1290 O O . SER A 1 171 ? 54.921 -5.475 -32.800 1.00 79.94 171 SER A O 1
ATOM 1292 N N . GLY A 1 172 ? 53.010 -4.421 -33.304 1.00 81.38 172 GLY A N 1
ATOM 1293 C CA . GLY A 1 172 ? 53.144 -4.608 -34.753 1.00 81.38 172 GLY A CA 1
ATOM 1294 C C . GLY A 1 172 ? 54.338 -3.840 -35.327 1.00 81.38 172 GLY A C 1
ATOM 1295 O O . GLY A 1 172 ? 55.101 -4.387 -36.119 1.00 81.38 172 GLY A O 1
ATOM 1296 N N . GLY A 1 173 ? 54.555 -2.607 -34.857 1.00 83.31 173 GLY A N 1
ATOM 1297 C CA . GLY A 1 173 ? 55.716 -1.797 -35.232 1.00 83.31 173 GLY A CA 1
ATOM 1298 C C . GLY A 1 173 ? 57.048 -2.424 -34.815 1.00 83.31 173 GLY A C 1
ATOM 1299 O O . GLY A 1 173 ? 57.997 -2.414 -35.594 1.00 83.31 173 GLY A O 1
ATOM 1300 N N . THR A 1 174 ? 57.118 -3.038 -33.628 1.00 80.62 174 THR A N 1
ATOM 1301 C CA . THR A 1 174 ? 58.342 -3.726 -33.184 1.00 80.62 174 THR A CA 1
ATOM 1302 C C . THR A 1 174 ? 58.686 -4.944 -34.042 1.00 80.62 174 THR A C 1
ATOM 1304 O O . THR A 1 174 ? 59.865 -5.178 -34.288 1.00 80.62 174 THR A O 1
ATOM 1307 N N . ILE A 1 175 ? 57.687 -5.673 -34.557 1.00 78.31 175 ILE A N 1
ATOM 1308 C CA . ILE A 1 175 ? 57.908 -6.830 -35.443 1.00 78.31 175 ILE A CA 1
ATOM 1309 C C . ILE A 1 175 ? 58.498 -6.384 -36.789 1.00 78.31 175 ILE A C 1
ATOM 1311 O O . ILE A 1 175 ? 59.375 -7.055 -37.316 1.00 78.31 175 ILE A O 1
ATOM 1315 N N . PHE A 1 176 ? 58.071 -5.233 -37.317 1.00 83.56 176 PHE A N 1
ATOM 1316 C CA . PHE A 1 176 ? 58.596 -4.694 -38.578 1.00 83.56 176 PHE A CA 1
ATOM 1317 C C . PHE A 1 176 ? 60.014 -4.119 -38.475 1.00 83.56 176 PHE A C 1
ATOM 1319 O O . PHE A 1 176 ? 60.708 -4.047 -39.481 1.00 83.56 176 PHE A O 1
ATOM 1326 N N . LEU A 1 177 ? 60.438 -3.674 -37.289 1.00 86.19 177 LEU A N 1
ATOM 1327 C CA . LEU A 1 177 ? 61.721 -2.985 -37.101 1.00 86.19 177 LEU A CA 1
ATOM 1328 C C . LEU A 1 177 ? 62.842 -3.887 -36.565 1.00 86.19 177 LEU A C 1
ATOM 1330 O O . LEU A 1 177 ? 63.994 -3.460 -36.548 1.00 86.19 177 LEU A O 1
ATOM 1334 N N . THR A 1 178 ? 62.535 -5.098 -36.089 1.00 81.31 178 THR A N 1
ATOM 1335 C CA . THR A 1 178 ? 63.529 -5.992 -35.471 1.00 81.31 178 THR A CA 1
ATOM 1336 C C . THR A 1 178 ? 63.570 -7.346 -36.173 1.00 81.31 178 THR A C 1
ATOM 1338 O O . THR A 1 178 ? 62.909 -8.294 -35.765 1.00 81.31 178 THR A O 1
ATOM 1341 N N . GLU A 1 179 ? 64.371 -7.445 -37.235 1.00 78.75 179 GLU A N 1
ATOM 1342 C CA . GLU A 1 179 ? 64.435 -8.650 -38.080 1.00 78.75 179 GLU A CA 1
ATOM 1343 C C . GLU A 1 179 ? 65.211 -9.828 -37.449 1.00 78.75 179 GLU A C 1
ATOM 1345 O O . GLU A 1 179 ? 65.079 -10.955 -37.914 1.00 78.75 179 GLU A O 1
ATOM 1350 N N . GLU A 1 180 ? 65.953 -9.633 -36.348 1.00 81.62 180 GLU A N 1
ATOM 1351 C CA . GLU A 1 180 ? 66.895 -10.662 -35.855 1.00 81.62 180 GLU A CA 1
ATOM 1352 C C . GLU A 1 180 ? 66.624 -11.211 -34.441 1.00 81.62 180 GLU A C 1
ATOM 1354 O O . GLU A 1 180 ? 67.277 -12.163 -34.011 1.00 81.62 180 GLU A O 1
ATOM 1359 N N . SER A 1 181 ? 65.659 -10.670 -33.685 1.00 83.12 181 SER A N 1
ATOM 1360 C CA . SER A 1 181 ? 65.475 -11.069 -32.277 1.00 83.12 181 SER A CA 1
ATOM 1361 C C . SER A 1 181 ? 64.263 -11.984 -32.051 1.00 83.12 181 SER A C 1
ATOM 1363 O O . SER A 1 181 ? 63.116 -11.549 -31.947 1.00 83.12 181 SER A O 1
ATOM 1365 N N . THR A 1 182 ? 64.521 -13.284 -31.889 1.00 85.25 182 THR A N 1
ATOM 1366 C CA . THR A 1 182 ? 63.494 -14.303 -31.584 1.00 85.25 182 THR A CA 1
ATOM 1367 C C . THR A 1 182 ? 62.750 -14.030 -30.271 1.00 85.25 182 THR A C 1
ATOM 1369 O O . THR A 1 182 ? 61.557 -14.309 -30.154 1.00 85.25 182 THR A O 1
ATOM 1372 N N . VAL A 1 183 ? 63.423 -13.417 -29.292 1.00 84.94 183 VAL A N 1
ATOM 1373 C CA . VAL A 1 183 ? 62.841 -13.065 -27.986 1.00 84.94 183 VAL A CA 1
ATOM 1374 C C . VAL A 1 183 ? 61.758 -11.981 -28.113 1.00 84.94 183 VAL A C 1
ATOM 1376 O O . VAL A 1 183 ? 60.735 -12.059 -27.427 1.00 84.94 183 VAL A O 1
ATOM 1379 N N . ALA A 1 184 ? 61.925 -11.002 -29.011 1.00 82.12 184 ALA A N 1
ATOM 1380 C CA . ALA A 1 184 ? 60.939 -9.935 -29.213 1.00 82.12 184 ALA A CA 1
ATOM 1381 C C . ALA A 1 184 ? 59.657 -10.447 -29.889 1.00 82.12 184 ALA A C 1
ATOM 1383 O O . ALA A 1 184 ? 58.552 -10.002 -29.560 1.00 82.12 184 ALA A O 1
ATOM 1384 N N . LEU A 1 185 ? 59.780 -11.437 -30.779 1.00 83.31 185 LEU A N 1
ATOM 1385 C CA . LEU A 1 185 ? 58.636 -12.084 -31.421 1.00 83.31 185 LEU A CA 1
ATOM 1386 C C . LEU A 1 185 ? 57.776 -12.840 -30.394 1.00 83.31 185 LEU A C 1
ATOM 1388 O O . LEU A 1 185 ? 56.556 -12.696 -30.370 1.00 83.31 185 LEU A O 1
ATOM 1392 N N . VAL A 1 186 ? 58.394 -13.583 -29.472 1.00 88.12 186 VAL A N 1
ATOM 1393 C CA . VAL A 1 186 ? 57.643 -14.302 -28.425 1.00 88.12 186 VAL A CA 1
ATOM 1394 C C . VAL A 1 186 ? 56.940 -13.328 -27.466 1.00 88.12 186 VAL A C 1
ATOM 1396 O O . VAL A 1 186 ? 55.780 -13.540 -27.101 1.00 88.12 186 VAL A O 1
ATOM 1399 N N . ALA A 1 187 ? 57.601 -12.229 -27.088 1.00 83.62 187 ALA A N 1
ATOM 1400 C CA . ALA A 1 187 ? 57.025 -11.221 -26.194 1.00 83.62 187 ALA A CA 1
ATOM 1401 C C . ALA A 1 187 ? 55.836 -10.464 -26.824 1.00 83.62 187 ALA A C 1
ATOM 1403 O O . ALA A 1 187 ? 54.828 -10.213 -26.154 1.00 83.62 187 ALA A O 1
ATOM 1404 N N . SER A 1 188 ? 55.922 -10.131 -28.114 1.00 80.75 188 SER A N 1
ATOM 1405 C CA . SER A 1 188 ? 54.844 -9.457 -28.852 1.00 80.75 188 SER A CA 1
ATOM 1406 C C . SER A 1 188 ? 53.604 -10.343 -28.997 1.00 80.75 188 SER A C 1
ATOM 1408 O O . SER A 1 188 ? 52.497 -9.906 -28.671 1.00 80.75 188 SER A O 1
ATOM 1410 N N . VAL A 1 189 ? 53.779 -11.617 -29.364 1.00 86.19 189 VAL A N 1
ATOM 1411 C CA . VAL A 1 189 ? 52.672 -12.586 -29.472 1.00 86.19 189 VAL A CA 1
ATOM 1412 C C . VAL A 1 189 ? 51.953 -12.772 -28.132 1.00 86.19 189 VAL A C 1
ATOM 1414 O O . VAL A 1 189 ? 50.722 -12.733 -28.080 1.00 86.19 189 VAL A O 1
ATOM 1417 N N . MET A 1 190 ? 52.694 -12.890 -27.024 1.00 85.56 190 MET A N 1
ATOM 1418 C CA . MET A 1 190 ? 52.088 -12.989 -25.690 1.00 85.56 190 MET A CA 1
ATOM 1419 C C . MET A 1 190 ? 51.278 -11.738 -25.332 1.00 85.56 190 MET A C 1
ATOM 1421 O O . MET A 1 190 ? 50.159 -11.845 -24.827 1.00 85.56 190 MET A O 1
ATOM 1425 N N . THR A 1 191 ? 51.795 -10.549 -25.638 1.00 84.38 191 THR A N 1
ATOM 1426 C CA . THR A 1 191 ? 51.120 -9.280 -25.323 1.00 84.38 191 THR A CA 1
ATOM 1427 C C . THR A 1 191 ? 49.801 -9.126 -26.091 1.00 84.38 191 THR A C 1
ATOM 1429 O O . THR A 1 191 ? 48.801 -8.686 -25.518 1.00 84.38 191 THR A O 1
ATOM 1432 N N . ILE A 1 192 ? 49.761 -9.569 -27.353 1.00 83.44 192 ILE A N 1
ATOM 1433 C CA . ILE A 1 192 ? 48.542 -9.588 -28.177 1.00 83.44 192 ILE A CA 1
ATOM 1434 C C . ILE A 1 192 ? 47.494 -10.545 -27.586 1.00 83.44 192 ILE A C 1
ATOM 1436 O O . ILE A 1 192 ? 46.316 -10.193 -27.526 1.00 83.44 192 ILE A O 1
ATOM 1440 N N . CYS A 1 193 ? 47.906 -11.709 -27.072 1.00 86.81 193 CYS A N 1
ATOM 1441 C CA . CYS A 1 193 ? 47.000 -12.660 -26.420 1.00 86.81 193 CYS A CA 1
ATOM 1442 C C . CYS A 1 193 ? 46.448 -12.152 -25.076 1.00 86.81 193 CYS A C 1
ATOM 1444 O O . CYS A 1 193 ? 45.278 -12.384 -24.763 1.00 86.81 193 CYS A O 1
ATOM 1446 N N . PHE A 1 194 ? 47.244 -11.435 -24.275 1.00 87.00 194 PHE A N 1
ATOM 1447 C CA . PHE A 1 194 ? 46.797 -10.938 -22.966 1.00 87.00 194 PHE A CA 1
ATOM 1448 C C . PHE A 1 194 ? 45.802 -9.770 -23.055 1.00 87.00 194 PHE A C 1
ATOM 1450 O O . PHE A 1 194 ? 44.935 -9.646 -22.185 1.00 87.00 194 PHE A O 1
ATOM 1457 N N . GLY A 1 195 ? 45.875 -8.937 -24.099 1.00 82.25 195 GLY A N 1
ATOM 1458 C CA . GLY A 1 195 ? 45.003 -7.766 -24.270 1.00 82.25 195 GLY A CA 1
ATOM 1459 C C . GLY A 1 195 ? 43.500 -8.090 -24.181 1.00 82.25 195 GLY A C 1
ATOM 1460 O O . GLY A 1 195 ? 42.812 -7.554 -23.304 1.00 82.25 195 GLY A O 1
ATOM 1461 N N . PRO A 1 196 ? 42.973 -9.006 -25.015 1.00 84.88 196 PRO A N 1
ATOM 1462 C CA . PRO A 1 196 ? 41.568 -9.412 -24.978 1.00 84.88 196 PRO A CA 1
ATOM 1463 C C . PRO A 1 196 ? 41.144 -10.041 -23.645 1.00 84.88 196 PRO A C 1
ATOM 1465 O O . PRO A 1 196 ? 40.040 -9.781 -23.160 1.00 84.88 196 PRO A O 1
ATOM 1468 N N . VAL A 1 197 ? 42.025 -10.826 -23.012 1.00 87.88 197 VAL A N 1
ATOM 1469 C CA . VAL A 1 197 ? 41.740 -11.500 -21.732 1.00 87.88 197 VAL A CA 1
ATOM 1470 C C . VAL A 1 197 ? 41.500 -10.477 -20.621 1.00 87.88 197 VAL A C 1
ATOM 1472 O O . VAL A 1 197 ? 40.540 -10.602 -19.856 1.00 87.88 197 VAL A O 1
ATOM 1475 N N . VAL A 1 198 ? 42.315 -9.421 -20.559 1.00 85.38 198 VAL A N 1
ATOM 1476 C CA . VAL A 1 198 ? 42.162 -8.349 -19.564 1.00 85.38 198 VAL A CA 1
ATOM 1477 C C . VAL A 1 198 ? 40.870 -7.557 -19.790 1.00 85.38 198 VAL A C 1
ATOM 1479 O O . VAL A 1 198 ? 40.174 -7.227 -18.824 1.00 85.38 198 VAL A O 1
ATOM 1482 N N . VAL A 1 199 ? 40.503 -7.284 -21.048 1.00 83.31 199 VAL A N 1
ATOM 1483 C CA . VAL A 1 199 ? 39.232 -6.615 -21.385 1.00 83.31 199 VAL A CA 1
ATOM 1484 C C . VAL A 1 199 ? 38.036 -7.469 -20.951 1.00 83.31 199 VAL A C 1
ATOM 1486 O O . VAL A 1 199 ? 37.110 -6.957 -20.316 1.00 83.31 199 VAL A O 1
ATOM 1489 N N . TYR A 1 200 ? 38.080 -8.779 -21.207 1.00 86.12 200 TYR A N 1
ATOM 1490 C CA . TYR A 1 200 ? 37.027 -9.709 -20.798 1.00 86.12 200 TYR A CA 1
ATOM 1491 C C . TYR A 1 200 ? 36.864 -9.772 -19.270 1.00 86.12 200 TYR A C 1
ATOM 1493 O O . TYR A 1 200 ? 35.749 -9.666 -18.750 1.00 86.12 200 TYR A O 1
ATOM 1501 N N . GLN A 1 201 ? 37.972 -9.868 -18.529 1.00 84.44 201 GLN A N 1
ATOM 1502 C CA . GLN A 1 201 ? 37.950 -9.875 -17.063 1.00 84.44 201 GLN A CA 1
ATOM 1503 C C . GLN A 1 201 ? 37.402 -8.562 -16.487 1.00 84.44 201 GLN A C 1
ATOM 1505 O O . GLN A 1 201 ? 36.590 -8.584 -15.558 1.00 84.44 201 GLN A O 1
ATOM 1510 N N . LYS A 1 202 ? 37.779 -7.411 -17.062 1.00 80.56 202 LYS A N 1
ATOM 1511 C CA . LYS A 1 202 ? 37.241 -6.108 -16.645 1.00 80.56 202 LYS A CA 1
ATOM 1512 C C . LYS A 1 202 ? 35.748 -5.971 -16.909 1.00 80.56 202 LYS A C 1
ATOM 1514 O O . LYS A 1 202 ? 35.047 -5.436 -16.054 1.00 80.56 202 LYS A O 1
ATOM 1519 N N . SER A 1 203 ? 35.255 -6.479 -18.037 1.00 77.75 203 SER A N 1
ATOM 1520 C CA . SER A 1 203 ? 33.821 -6.474 -18.342 1.00 77.75 203 SER A CA 1
ATOM 1521 C C . SER A 1 203 ? 33.020 -7.256 -17.290 1.00 77.75 203 SER A C 1
ATOM 1523 O O . SER A 1 203 ? 32.023 -6.761 -16.761 1.00 77.75 203 SER A O 1
ATOM 1525 N N . LYS A 1 204 ? 33.522 -8.423 -16.857 1.00 81.56 204 LYS A N 1
ATOM 1526 C CA . LYS A 1 204 ? 32.899 -9.185 -15.759 1.00 81.56 204 LYS A CA 1
ATOM 1527 C C . LYS A 1 204 ? 32.952 -8.456 -14.413 1.00 81.56 204 LYS A C 1
ATOM 1529 O O . LYS A 1 204 ? 31.975 -8.479 -13.666 1.00 81.56 204 LYS A O 1
ATOM 1534 N N . LEU A 1 205 ? 34.054 -7.770 -14.111 1.00 78.56 205 LEU A N 1
ATOM 1535 C CA . LEU A 1 205 ? 34.184 -6.960 -12.893 1.00 78.56 205 LEU A CA 1
ATOM 1536 C C . LEU A 1 205 ?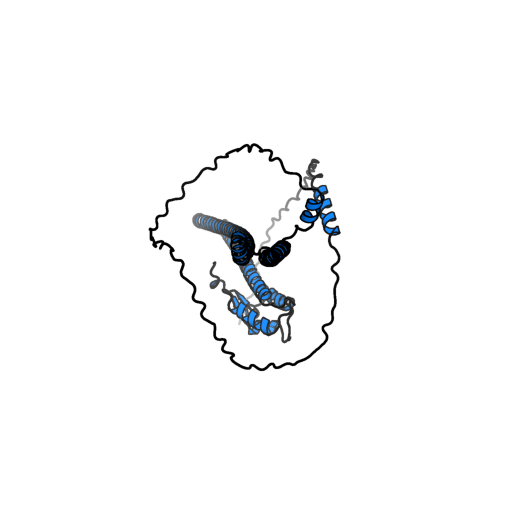 33.243 -5.745 -12.891 1.00 78.56 205 LEU A C 1
ATOM 1538 O O . LEU A 1 205 ? 32.716 -5.391 -11.837 1.00 78.56 205 LEU A O 1
ATOM 1542 N N . ALA A 1 206 ? 32.987 -5.134 -14.051 1.00 77.31 206 ALA A N 1
ATOM 1543 C CA . ALA A 1 206 ? 32.006 -4.057 -14.184 1.00 77.31 206 ALA A CA 1
ATOM 1544 C C . ALA A 1 206 ? 30.583 -4.550 -13.866 1.00 77.31 206 ALA A C 1
ATOM 1546 O O . ALA A 1 206 ? 29.836 -3.866 -13.163 1.00 77.31 206 ALA A O 1
ATOM 1547 N N . GLY A 1 207 ? 30.251 -5.782 -14.269 1.00 74.19 207 GLY A N 1
ATOM 1548 C CA . GLY A 1 207 ? 29.011 -6.456 -13.874 1.00 74.19 207 GLY A CA 1
ATOM 1549 C C . GLY A 1 207 ? 28.847 -6.579 -12.353 1.00 74.19 207 GLY A C 1
ATOM 1550 O O . GLY A 1 207 ? 27.759 -6.349 -11.834 1.00 74.19 207 GLY A O 1
ATOM 1551 N N . LEU A 1 208 ? 29.925 -6.824 -11.600 1.00 75.50 208 LEU A N 1
ATOM 1552 C CA . LEU A 1 208 ? 29.878 -6.933 -10.131 1.00 75.50 208 LEU A CA 1
ATOM 1553 C C . LEU A 1 208 ? 29.613 -5.597 -9.413 1.00 75.50 208 LEU A C 1
ATOM 1555 O O . LEU A 1 208 ? 29.159 -5.592 -8.266 1.00 75.50 208 LEU A O 1
ATOM 1559 N N . GLY A 1 209 ? 29.836 -4.455 -10.073 1.00 76.38 209 GLY A N 1
ATOM 1560 C CA . GLY A 1 209 ? 29.428 -3.144 -9.554 1.00 76.38 209 GLY A CA 1
ATOM 1561 C C . GLY A 1 209 ? 27.911 -3.044 -9.362 1.00 76.38 209 GLY A C 1
ATOM 1562 O O . GLY A 1 209 ? 27.443 -2.471 -8.374 1.00 76.38 209 GLY A O 1
ATOM 1563 N N . THR A 1 210 ? 27.140 -3.694 -10.240 1.00 80.19 210 THR A N 1
ATOM 1564 C CA . THR A 1 210 ? 25.674 -3.754 -10.134 1.00 80.19 210 THR A CA 1
ATOM 1565 C C . THR A 1 210 ? 25.223 -4.548 -8.910 1.00 80.19 210 THR A C 1
ATOM 1567 O O . THR A 1 210 ? 24.258 -4.158 -8.258 1.00 80.19 210 THR A O 1
ATOM 1570 N N . LEU A 1 211 ? 25.989 -5.566 -8.504 1.00 81.62 211 LEU A N 1
ATOM 1571 C CA . LEU A 1 211 ? 25.695 -6.376 -7.324 1.00 81.62 211 LEU A CA 1
ATOM 1572 C C . LEU A 1 211 ? 25.824 -5.565 -6.027 1.00 81.62 211 LEU A C 1
ATOM 1574 O O . LEU A 1 211 ? 25.031 -5.736 -5.109 1.00 81.62 211 LEU A O 1
ATOM 1578 N N . ARG A 1 212 ? 26.772 -4.617 -5.953 1.00 85.44 212 ARG A N 1
ATOM 1579 C CA . ARG A 1 212 ? 26.859 -3.688 -4.808 1.00 85.44 212 ARG A CA 1
ATOM 1580 C C . ARG A 1 212 ? 25.675 -2.730 -4.750 1.00 85.44 212 ARG A C 1
ATOM 1582 O O . ARG A 1 212 ? 25.192 -2.445 -3.656 1.00 85.44 212 ARG A O 1
ATOM 1589 N N . SER A 1 213 ? 25.205 -2.250 -5.901 1.00 81.19 213 SER A N 1
ATOM 1590 C CA . SER A 1 213 ? 24.007 -1.407 -5.970 1.00 81.19 213 SER A CA 1
ATOM 1591 C C . SER A 1 213 ? 22.762 -2.187 -5.543 1.00 81.19 213 SER A C 1
ATOM 1593 O O . SER A 1 213 ? 22.035 -1.742 -4.658 1.00 81.19 213 SER A O 1
ATOM 1595 N N . GLN A 1 214 ? 22.590 -3.408 -6.057 1.00 85.38 214 GLN A N 1
ATOM 1596 C CA . GLN A 1 214 ? 21.521 -4.319 -5.646 1.00 85.38 214 GLN A CA 1
ATOM 1597 C C . GLN A 1 214 ? 21.595 -4.656 -4.153 1.00 85.38 214 GLN A C 1
ATOM 1599 O O . GLN A 1 214 ? 20.577 -4.624 -3.471 1.00 85.38 214 GLN A O 1
ATOM 1604 N N . HIS A 1 215 ? 22.788 -4.896 -3.609 1.00 90.19 215 HIS A N 1
ATOM 1605 C CA . HIS A 1 215 ? 22.976 -5.164 -2.185 1.00 90.19 215 HIS A CA 1
ATOM 1606 C C . HIS A 1 215 ? 22.662 -3.941 -1.306 1.00 90.19 215 HIS A C 1
ATOM 1608 O O . HIS A 1 215 ? 22.080 -4.079 -0.231 1.00 90.19 215 HIS A O 1
ATOM 1614 N N . ASN A 1 216 ? 23.003 -2.728 -1.751 1.00 88.50 216 ASN A N 1
ATOM 1615 C CA . ASN A 1 216 ? 22.616 -1.500 -1.052 1.00 88.50 216 ASN A CA 1
ATOM 1616 C C . ASN A 1 216 ? 21.103 -1.254 -1.125 1.00 88.50 216 ASN A C 1
ATOM 1618 O O . ASN A 1 216 ? 20.506 -0.884 -0.116 1.00 88.50 216 ASN A O 1
ATOM 1622 N N . ALA A 1 217 ? 20.478 -1.506 -2.276 1.00 86.19 217 ALA A N 1
ATOM 1623 C CA . ALA A 1 217 ? 19.027 -1.444 -2.421 1.00 86.19 217 ALA A CA 1
ATOM 1624 C C . ALA A 1 217 ? 18.336 -2.474 -1.514 1.00 86.19 217 ALA A C 1
ATOM 1626 O O . ALA A 1 217 ? 17.365 -2.146 -0.837 1.00 86.19 217 ALA A O 1
ATOM 1627 N N . LEU A 1 218 ? 18.884 -3.689 -1.427 1.00 93.44 218 LEU A N 1
ATOM 1628 C CA . LEU A 1 218 ? 18.388 -4.732 -0.537 1.00 93.44 218 LEU A CA 1
ATOM 1629 C C . LEU A 1 218 ? 18.518 -4.323 0.934 1.00 93.44 218 LEU A C 1
ATOM 1631 O O . LEU A 1 218 ? 17.556 -4.451 1.678 1.00 93.44 218 LEU A O 1
ATOM 1635 N N . ARG A 1 219 ? 19.655 -3.749 1.350 1.00 96.19 219 ARG A N 1
ATOM 1636 C CA . ARG A 1 219 ? 19.813 -3.195 2.707 1.00 96.19 219 ARG A CA 1
ATOM 1637 C C . ARG A 1 219 ? 18.798 -2.097 3.014 1.00 96.19 219 ARG A C 1
ATOM 1639 O O . ARG A 1 219 ? 18.296 -2.046 4.130 1.00 96.19 219 ARG A O 1
ATOM 1646 N N . SER A 1 220 ? 18.492 -1.237 2.042 1.00 94.44 220 SER A N 1
ATOM 1647 C CA . SER A 1 220 ? 17.458 -0.210 2.205 1.00 94.44 220 SER A CA 1
ATOM 1648 C C . SER A 1 220 ? 16.086 -0.838 2.448 1.00 94.44 220 SER A C 1
ATOM 1650 O O . SER A 1 220 ? 15.420 -0.460 3.405 1.00 94.44 220 SER A O 1
ATOM 1652 N N . LYS A 1 221 ? 15.705 -1.839 1.644 1.00 90.62 221 LYS A N 1
ATOM 1653 C CA . LYS A 1 221 ? 14.436 -2.565 1.808 1.00 90.62 221 LYS A CA 1
ATOM 1654 C C . LYS A 1 221 ? 14.364 -3.339 3.123 1.00 90.62 221 LYS A C 1
ATOM 1656 O O . LYS A 1 221 ? 13.332 -3.335 3.774 1.00 90.62 221 LYS A O 1
ATOM 1661 N N . VAL A 1 222 ? 15.460 -3.965 3.555 1.00 94.62 222 VAL A N 1
ATOM 1662 C CA . VAL A 1 222 ? 15.519 -4.659 4.853 1.00 94.62 222 VAL A CA 1
ATOM 1663 C C . VAL A 1 222 ? 15.337 -3.676 6.011 1.00 94.62 222 VAL A C 1
ATOM 1665 O O . VAL A 1 222 ? 14.625 -3.984 6.961 1.00 94.62 222 VAL A O 1
ATOM 1668 N N . ASN A 1 223 ? 15.926 -2.480 5.936 1.00 95.50 223 ASN A N 1
ATOM 1669 C CA . ASN A 1 223 ? 15.718 -1.449 6.957 1.00 95.50 223 ASN A CA 1
ATOM 1670 C C . ASN A 1 223 ? 14.275 -0.921 6.965 1.00 95.50 223 ASN A C 1
ATOM 1672 O O . ASN A 1 223 ? 13.725 -0.660 8.035 1.00 95.50 223 ASN A O 1
ATOM 1676 N N . GLU A 1 224 ? 13.663 -0.774 5.790 1.00 95.62 224 GLU A N 1
ATOM 1677 C CA . GLU A 1 224 ? 12.255 -0.396 5.644 1.00 95.62 224 GLU A CA 1
ATOM 1678 C C . GLU A 1 224 ? 11.338 -1.456 6.267 1.00 95.62 224 GLU A C 1
ATOM 1680 O O . GLU A 1 224 ? 10.588 -1.136 7.187 1.00 95.62 224 GLU A O 1
ATOM 1685 N N . PHE A 1 225 ? 11.512 -2.732 5.906 1.00 92.44 225 PHE A N 1
ATOM 1686 C CA . PHE A 1 225 ? 10.766 -3.842 6.505 1.00 92.44 225 PHE A CA 1
ATOM 1687 C C . PHE A 1 225 ? 11.018 -3.997 8.004 1.00 92.44 225 PHE A C 1
ATOM 1689 O O . PHE A 1 225 ? 10.093 -4.284 8.752 1.00 92.44 225 PHE A O 1
ATOM 1696 N N . SER A 1 226 ? 12.238 -3.758 8.488 1.00 94.38 226 SER A N 1
ATOM 1697 C CA . SER A 1 226 ? 12.507 -3.758 9.929 1.00 94.38 226 SER A CA 1
ATOM 1698 C C . SER A 1 226 ? 11.747 -2.644 10.650 1.00 94.38 226 SER A C 1
ATOM 1700 O O . SER A 1 226 ? 11.321 -2.838 11.786 1.00 94.38 226 SER A O 1
ATOM 1702 N N . THR A 1 227 ? 11.587 -1.484 10.012 1.00 95.06 227 THR A N 1
ATOM 1703 C CA . THR A 1 227 ? 10.844 -0.351 10.579 1.00 95.06 227 THR A CA 1
ATOM 1704 C C . THR A 1 227 ? 9.342 -0.631 10.576 1.00 95.06 227 THR A C 1
ATOM 1706 O O . THR A 1 227 ? 8.651 -0.309 11.542 1.00 95.06 227 THR A O 1
ATOM 1709 N N . GLU A 1 228 ? 8.840 -1.259 9.514 1.00 87.75 228 GLU A N 1
ATOM 1710 C CA . GLU A 1 228 ? 7.445 -1.680 9.400 1.00 87.75 228 GLU A CA 1
ATOM 1711 C C . GLU A 1 228 ? 7.101 -2.795 10.395 1.00 87.75 228 GLU A C 1
ATOM 1713 O O . GLU A 1 228 ? 6.126 -2.663 11.131 1.00 87.75 228 GLU A O 1
ATOM 1718 N N . ASN A 1 229 ? 7.957 -3.812 10.532 1.00 87.31 229 ASN A N 1
ATOM 1719 C CA . ASN A 1 229 ? 7.806 -4.862 11.541 1.00 87.31 229 ASN A CA 1
ATOM 1720 C C . ASN A 1 229 ? 7.813 -4.294 12.964 1.00 87.31 229 ASN A C 1
ATOM 1722 O O . ASN A 1 229 ? 6.993 -4.690 13.785 1.00 87.31 229 ASN A O 1
ATOM 1726 N N . GLU A 1 230 ? 8.689 -3.334 13.267 1.00 95.25 230 GLU A N 1
ATOM 1727 C CA . GLU A 1 230 ? 8.701 -2.660 14.572 1.00 95.25 230 GLU A CA 1
ATOM 1728 C C . GLU A 1 230 ? 7.403 -1.870 14.818 1.00 95.25 230 GLU A C 1
ATOM 1730 O O . GLU A 1 230 ? 6.898 -1.810 15.941 1.00 95.25 230 GLU A O 1
ATOM 1735 N N . ARG A 1 231 ? 6.823 -1.273 13.769 1.00 91.25 231 ARG A N 1
ATOM 1736 C CA . ARG A 1 231 ? 5.522 -0.595 13.851 1.00 91.25 231 ARG A CA 1
ATOM 1737 C C . ARG A 1 231 ? 4.385 -1.591 14.077 1.00 91.25 231 ARG A C 1
ATOM 1739 O O . ARG A 1 231 ? 3.537 -1.333 14.928 1.00 91.25 231 ARG A O 1
ATOM 1746 N N . MET A 1 232 ? 4.373 -2.711 13.358 1.00 87.69 232 MET A N 1
ATOM 1747 C CA . MET A 1 232 ? 3.389 -3.779 13.550 1.00 87.69 232 MET A CA 1
ATOM 1748 C C . MET A 1 232 ? 3.496 -4.379 14.951 1.00 87.69 232 MET A C 1
ATOM 1750 O O . MET A 1 232 ? 2.484 -4.497 15.631 1.00 87.69 232 MET A O 1
ATOM 1754 N N . ARG A 1 233 ? 4.712 -4.639 15.441 1.00 92.25 233 ARG A N 1
ATOM 1755 C CA . ARG A 1 233 ? 4.947 -5.141 16.799 1.00 92.25 233 ARG A CA 1
ATOM 1756 C C . ARG A 1 233 ? 4.395 -4.195 17.862 1.00 92.25 233 ARG A C 1
ATOM 1758 O O . ARG A 1 233 ? 3.669 -4.635 18.739 1.00 92.25 233 ARG A O 1
ATOM 1765 N N . LYS A 1 234 ? 4.616 -2.884 17.723 1.00 92.19 234 LYS A N 1
ATOM 1766 C CA . LYS A 1 234 ? 4.001 -1.880 18.612 1.00 92.19 234 LYS A CA 1
ATOM 1767 C C . LYS A 1 234 ? 2.476 -1.881 18.561 1.00 92.19 234 LYS A C 1
ATOM 1769 O O . LYS A 1 234 ? 1.842 -1.583 19.569 1.00 92.19 234 LYS A O 1
ATOM 1774 N N . ASN A 1 235 ? 1.880 -2.163 17.404 1.00 86.69 235 ASN A N 1
ATOM 1775 C CA . ASN A 1 235 ? 0.429 -2.290 17.292 1.00 86.69 235 ASN A CA 1
ATOM 1776 C C . ASN A 1 235 ? -0.070 -3.564 17.984 1.00 86.69 235 ASN A C 1
ATOM 1778 O O . ASN A 1 235 ? -1.068 -3.488 18.692 1.00 86.69 235 ASN A O 1
ATOM 1782 N N . VAL A 1 236 ? 0.642 -4.687 17.842 1.00 88.62 236 VAL A N 1
ATOM 1783 C CA . VAL A 1 236 ? 0.349 -5.942 18.555 1.00 88.62 236 VAL A CA 1
ATOM 1784 C C . VAL A 1 236 ? 0.486 -5.752 20.064 1.00 88.62 236 VAL A C 1
ATOM 1786 O O . VAL A 1 236 ? -0.425 -6.123 20.791 1.00 88.62 236 VAL A O 1
ATOM 1789 N N . ASP A 1 237 ? 1.542 -5.088 20.541 1.00 92.06 237 ASP A N 1
ATOM 1790 C CA . ASP A 1 237 ? 1.733 -4.800 21.969 1.00 92.06 237 ASP A CA 1
ATOM 1791 C C . ASP A 1 237 ? 0.600 -3.917 22.524 1.00 92.06 237 ASP A C 1
ATOM 1793 O O . ASP A 1 237 ? 0.115 -4.128 23.635 1.00 92.06 237 ASP A O 1
ATOM 1797 N N . ARG A 1 238 ? 0.131 -2.936 21.738 1.00 86.94 238 ARG A N 1
ATOM 1798 C CA . ARG A 1 238 ? -1.035 -2.112 22.098 1.00 86.94 238 ARG A CA 1
ATOM 1799 C C . ARG A 1 238 ? -2.320 -2.930 22.150 1.00 86.94 238 ARG A C 1
ATOM 1801 O O . ARG A 1 238 ? -3.097 -2.741 23.079 1.00 86.94 238 ARG A O 1
ATOM 1808 N N . LEU A 1 239 ? -2.537 -3.814 21.176 1.00 84.62 239 LEU A N 1
ATOM 1809 C CA . LEU A 1 239 ? -3.695 -4.707 21.155 1.00 84.62 239 LEU A CA 1
ATOM 1810 C C . LEU A 1 239 ? -3.664 -5.675 22.341 1.00 84.62 239 LEU A C 1
ATOM 1812 O O . LEU A 1 239 ? -4.677 -5.820 23.013 1.00 84.62 239 LEU A O 1
ATOM 1816 N N . GLY A 1 240 ? -2.502 -6.254 22.653 1.00 85.00 240 GLY A N 1
ATOM 1817 C CA . GLY A 1 240 ? -2.297 -7.103 23.826 1.00 85.00 240 GLY A CA 1
ATOM 1818 C C . GLY A 1 240 ? -2.618 -6.368 25.125 1.00 85.00 240 GLY A C 1
ATOM 1819 O O . GLY A 1 240 ? -3.355 -6.887 25.953 1.00 85.00 240 GLY A O 1
ATOM 1820 N N . GLY A 1 241 ? -2.179 -5.112 25.258 1.00 88.88 241 GLY A N 1
ATOM 1821 C CA . GLY A 1 241 ? -2.556 -4.267 26.392 1.00 88.88 241 GLY A CA 1
ATOM 1822 C C . GLY A 1 241 ? -4.063 -3.994 26.487 1.00 88.88 241 GLY A C 1
ATOM 1823 O O . GLY A 1 241 ? -4.590 -3.894 27.591 1.00 88.88 241 GLY A O 1
ATOM 1824 N N . THR A 1 242 ? -4.774 -3.886 25.361 1.00 84.31 242 THR A N 1
ATOM 1825 C CA . THR A 1 242 ? -6.243 -3.772 25.358 1.00 84.31 242 THR A CA 1
ATOM 1826 C C . THR A 1 242 ? -6.917 -5.090 25.742 1.00 84.31 242 THR A C 1
ATOM 1828 O O . THR A 1 242 ? -7.875 -5.059 26.505 1.00 84.31 242 THR A O 1
ATOM 1831 N N . VAL A 1 243 ? -6.412 -6.238 25.279 1.00 87.75 243 VAL A N 1
ATOM 1832 C CA . VAL A 1 243 ? -6.942 -7.559 25.660 1.00 87.75 243 VAL A CA 1
ATOM 1833 C C . VAL A 1 243 ? -6.760 -7.809 27.156 1.00 87.75 243 VAL A C 1
ATOM 1835 O O . VAL A 1 243 ? -7.725 -8.173 27.816 1.00 87.75 243 VAL A O 1
ATOM 1838 N N . SER A 1 244 ? -5.585 -7.511 27.723 1.00 89.50 244 SER A N 1
ATOM 1839 C CA . SER A 1 244 ? -5.367 -7.625 29.174 1.00 89.50 244 SER A CA 1
ATOM 1840 C C . SER A 1 244 ? -6.309 -6.732 29.985 1.00 89.50 244 SER A C 1
ATOM 1842 O O . SER A 1 244 ? -6.752 -7.130 31.056 1.00 89.50 244 SER A O 1
ATOM 1844 N N . LYS A 1 245 ? -6.663 -5.542 29.476 1.00 87.94 245 LYS A N 1
ATOM 1845 C CA . LYS A 1 245 ? -7.683 -4.696 30.115 1.00 87.94 245 LYS A CA 1
ATOM 1846 C C . LYS A 1 245 ? -9.072 -5.324 30.053 1.00 87.94 245 LYS A C 1
ATOM 1848 O O . LYS A 1 245 ? -9.805 -5.229 31.023 1.00 87.94 245 LYS A O 1
ATOM 1853 N N . ILE A 1 246 ? -9.443 -5.954 28.938 1.00 85.38 246 ILE A N 1
ATOM 1854 C CA . ILE A 1 246 ? -10.731 -6.654 28.823 1.00 85.38 246 ILE A CA 1
ATOM 1855 C C . ILE A 1 246 ? -10.787 -7.829 29.808 1.00 85.38 246 ILE A C 1
ATOM 1857 O O . ILE A 1 246 ? -11.803 -7.997 30.473 1.00 85.38 246 ILE A O 1
ATOM 1861 N N . GLU A 1 247 ? -9.693 -8.578 29.956 1.00 87.69 247 GLU A N 1
ATOM 1862 C CA . GLU A 1 247 ? -9.580 -9.684 30.916 1.00 87.69 247 GLU A CA 1
ATOM 1863 C C . GLU A 1 247 ? -9.681 -9.195 32.373 1.00 87.69 247 GLU A C 1
ATOM 1865 O O . GLU A 1 247 ? -10.419 -9.764 33.174 1.00 87.69 247 GLU A O 1
ATOM 1870 N N . GLU A 1 248 ? -9.018 -8.084 32.717 1.00 92.25 248 GLU A N 1
ATOM 1871 C CA . GLU A 1 248 ? -9.153 -7.441 34.034 1.00 92.25 248 GLU A CA 1
ATOM 1872 C C . GLU A 1 248 ? -10.598 -6.985 34.299 1.00 92.25 248 GLU A C 1
ATOM 1874 O O . GLU A 1 248 ? -11.129 -7.132 35.401 1.00 92.25 248 GLU A O 1
ATOM 1879 N N . VAL A 1 249 ? -11.259 -6.441 33.280 1.00 84.75 249 VAL A N 1
ATOM 1880 C CA . VAL A 1 249 ? -12.654 -6.001 33.353 1.00 84.75 249 VAL A CA 1
ATOM 1881 C C . VAL A 1 249 ? -13.610 -7.194 33.518 1.00 84.75 249 VAL A C 1
ATOM 1883 O O . VAL A 1 249 ? -14.555 -7.108 34.302 1.00 84.75 249 VAL A O 1
ATOM 1886 N N . GLU A 1 250 ? -13.354 -8.319 32.849 1.00 82.69 250 GLU A N 1
ATOM 1887 C CA . GLU A 1 250 ? -14.106 -9.572 33.001 1.00 82.69 250 GLU A CA 1
ATOM 1888 C C . GLU A 1 250 ? -13.933 -10.185 34.399 1.00 82.69 250 GLU A C 1
ATOM 1890 O O . GLU A 1 250 ? -14.917 -10.566 35.034 1.00 82.69 250 GLU A O 1
ATOM 1895 N N . ALA A 1 251 ? -12.708 -10.199 34.929 1.00 85.44 251 ALA A N 1
ATOM 1896 C CA . ALA A 1 251 ? -12.440 -10.656 36.291 1.00 85.44 251 ALA A CA 1
ATOM 1897 C C . ALA A 1 251 ? -13.169 -9.793 37.337 1.00 85.44 251 ALA A C 1
ATOM 1899 O O . ALA A 1 251 ? -13.810 -10.321 38.246 1.00 85.44 251 ALA A O 1
ATOM 1900 N N . ASN A 1 252 ? -13.144 -8.465 37.167 1.00 79.69 252 ASN A N 1
ATOM 1901 C CA . ASN A 1 252 ? -13.889 -7.543 38.025 1.00 79.69 252 ASN A CA 1
ATOM 1902 C C . ASN A 1 252 ? -15.409 -7.773 37.936 1.00 79.69 252 ASN A C 1
ATOM 1904 O O . ASN A 1 252 ? -16.090 -7.712 38.957 1.00 79.69 252 ASN A O 1
ATOM 1908 N N . LEU A 1 253 ? -15.954 -8.045 36.741 1.00 73.06 253 LEU A N 1
ATOM 1909 C CA . LEU A 1 253 ? -17.372 -8.384 36.551 1.00 73.06 253 LEU A CA 1
ATOM 1910 C C . LEU A 1 253 ? -17.773 -9.651 37.303 1.00 73.06 253 LEU A C 1
ATOM 1912 O O . LEU A 1 253 ? -18.838 -9.667 37.920 1.00 73.06 253 LEU A O 1
ATOM 1916 N N . ALA A 1 254 ? -16.935 -10.688 37.258 1.00 77.50 254 ALA A N 1
ATOM 1917 C CA . ALA A 1 254 ? -17.182 -11.943 37.959 1.00 77.50 254 ALA A CA 1
ATOM 1918 C C . ALA A 1 254 ? -17.219 -11.736 39.485 1.00 77.50 254 ALA A C 1
ATOM 1920 O O . ALA A 1 254 ? -18.177 -12.144 40.137 1.00 77.50 254 ALA A O 1
ATOM 1921 N N . GLU A 1 255 ? -16.250 -11.001 40.043 1.00 82.94 255 GLU A N 1
ATOM 1922 C CA . GLU A 1 255 ? -16.223 -10.650 41.474 1.00 82.94 255 GLU A CA 1
ATOM 1923 C C . GLU A 1 255 ? -17.434 -9.786 41.888 1.00 82.94 255 GLU A C 1
ATOM 1925 O O . GLU A 1 255 ? -17.964 -9.872 43.001 1.00 82.94 255 GLU A O 1
ATOM 1930 N N . LEU A 1 256 ? -17.917 -8.941 40.977 1.00 67.94 256 LEU A N 1
ATOM 1931 C CA . LEU A 1 256 ? -19.067 -8.075 41.217 1.00 67.94 256 LEU A CA 1
ATOM 1932 C C . LEU A 1 256 ? -20.412 -8.779 41.160 1.00 67.94 256 LEU A C 1
ATOM 1934 O O . LEU A 1 256 ? -21.314 -8.425 41.926 1.00 67.94 256 LEU A O 1
ATOM 1938 N N . ALA A 1 257 ? -20.541 -9.761 40.272 1.00 73.50 257 ALA A N 1
ATOM 1939 C CA . ALA A 1 257 ? -21.699 -10.638 40.230 1.00 73.50 257 ALA A CA 1
ATOM 1940 C C . ALA A 1 257 ? -21.848 -11.400 41.559 1.00 73.50 257 ALA A C 1
ATOM 1942 O O . ALA A 1 257 ? -22.963 -11.506 42.069 1.00 73.50 257 ALA A O 1
ATOM 1943 N N . ASP A 1 258 ? -20.731 -11.811 42.169 1.00 74.69 258 ASP A N 1
ATOM 1944 C CA . ASP A 1 258 ? -20.716 -12.493 43.469 1.00 74.69 258 ASP A CA 1
ATOM 1945 C C . ASP A 1 258 ? -21.027 -11.562 44.657 1.00 74.69 258 ASP A C 1
ATOM 1947 O O . ASP A 1 258 ? -21.585 -12.002 45.664 1.00 74.69 258 ASP A O 1
ATOM 1951 N N . THR A 1 259 ? -20.717 -10.263 44.561 1.00 71.94 259 THR A N 1
ATOM 1952 C CA . THR A 1 259 ? -20.883 -9.303 45.675 1.00 71.94 259 THR A CA 1
ATOM 1953 C C . THR A 1 259 ? -22.199 -8.517 45.663 1.00 71.94 259 THR A C 1
ATOM 1955 O O . THR A 1 259 ? -22.431 -7.695 46.550 1.00 71.94 259 THR A O 1
ATOM 1958 N N . GLY A 1 260 ? -23.091 -8.751 44.692 1.00 63.84 260 GLY A N 1
ATOM 1959 C CA . GLY A 1 260 ? -24.421 -8.122 44.637 1.00 63.84 260 GLY A CA 1
ATOM 1960 C C . GLY A 1 260 ? -24.415 -6.606 44.374 1.00 63.84 260 GLY A C 1
ATOM 1961 O O . GLY A 1 260 ? -25.456 -5.951 44.468 1.00 63.84 260 GLY A O 1
ATOM 1962 N N . ASN A 1 261 ? -23.266 -6.023 44.016 1.00 69.56 261 ASN A N 1
ATOM 1963 C CA . ASN A 1 261 ? -23.114 -4.591 43.749 1.00 69.56 261 ASN A CA 1
ATOM 1964 C C . ASN A 1 261 ? -23.469 -4.254 42.291 1.00 69.56 261 ASN A C 1
ATOM 1966 O O . ASN A 1 261 ? -22.614 -3.942 41.459 1.00 69.56 261 ASN A O 1
ATOM 1970 N N . VAL A 1 262 ? -24.772 -4.259 41.999 1.00 77.00 262 VAL A N 1
ATOM 1971 C CA . VAL A 1 262 ? -25.360 -3.978 40.672 1.00 77.00 262 VAL A CA 1
ATOM 1972 C C . VAL A 1 262 ? -24.846 -2.667 40.054 1.00 77.00 262 VAL A C 1
ATOM 1974 O O . VAL A 1 262 ? -24.657 -2.583 38.843 1.00 77.00 262 VAL A O 1
ATOM 1977 N N . ASN A 1 263 ? -24.548 -1.651 40.869 1.00 77.44 263 ASN A N 1
ATOM 1978 C CA . ASN A 1 263 ? -24.087 -0.350 40.372 1.00 77.44 263 ASN A CA 1
ATOM 1979 C C . ASN A 1 263 ? -22.733 -0.417 39.646 1.00 77.44 263 ASN A C 1
ATOM 1981 O O . ASN A 1 263 ? -22.567 0.239 38.620 1.00 77.44 263 ASN A O 1
ATOM 1985 N N . ARG A 1 264 ? -21.781 -1.222 40.134 1.00 75.00 264 ARG A N 1
ATOM 1986 C CA . ARG A 1 264 ? -20.446 -1.333 39.519 1.00 75.00 264 ARG A CA 1
ATOM 1987 C C . ARG A 1 264 ? -20.455 -2.299 38.323 1.00 75.00 264 ARG A C 1
ATOM 1989 O O . ARG A 1 264 ? -19.737 -2.065 37.361 1.00 75.00 264 ARG A O 1
ATOM 1996 N N . LEU A 1 265 ? -21.359 -3.286 38.303 1.00 76.69 265 LEU A N 1
ATOM 1997 C CA . LEU A 1 265 ? -21.673 -4.076 37.100 1.00 76.69 265 LEU A CA 1
ATOM 1998 C C . LEU A 1 265 ? -22.178 -3.179 35.952 1.00 76.69 265 LEU A C 1
ATOM 2000 O O . LEU A 1 265 ? -21.709 -3.290 34.821 1.00 76.69 265 LEU A O 1
ATOM 2004 N N . VAL A 1 266 ? -23.093 -2.248 36.244 1.00 83.25 266 VAL A N 1
ATOM 2005 C CA . VAL A 1 266 ? -23.604 -1.290 35.245 1.00 83.25 266 VAL A CA 1
ATOM 2006 C C . VAL A 1 266 ? -22.494 -0.385 34.704 1.00 83.25 266 VAL A C 1
ATOM 2008 O O . VAL A 1 266 ? -22.492 -0.072 33.514 1.00 83.25 266 VAL A O 1
ATOM 2011 N N . GLU A 1 267 ? -21.555 0.044 35.550 1.00 86.50 267 GLU A N 1
ATOM 2012 C CA . GLU A 1 267 ? -20.407 0.854 35.126 1.00 86.50 267 GLU A CA 1
ATOM 2013 C C . GLU A 1 267 ? -19.489 0.084 34.171 1.00 86.50 267 GLU A C 1
ATOM 2015 O O . GLU A 1 267 ? -19.142 0.596 33.108 1.00 86.50 267 GLU A O 1
ATOM 2020 N N . ILE A 1 268 ? -19.198 -1.180 34.474 1.00 80.50 268 ILE A N 1
ATOM 2021 C CA . ILE A 1 268 ? -18.354 -2.004 33.611 1.00 80.50 268 ILE A CA 1
ATOM 2022 C C . ILE A 1 268 ? -19.022 -2.295 32.258 1.00 80.50 268 ILE A C 1
ATOM 2024 O O . ILE A 1 268 ? -18.380 -2.186 31.214 1.00 80.50 268 ILE A O 1
ATOM 2028 N N . VAL A 1 269 ? -20.314 -2.632 32.236 1.00 86.19 269 VAL A N 1
ATOM 2029 C CA . VAL A 1 269 ? -21.025 -2.873 30.966 1.00 86.19 269 VAL A CA 1
ATOM 2030 C C . VAL A 1 269 ? -21.017 -1.615 30.088 1.00 86.19 269 VAL A C 1
ATOM 2032 O O . VAL A 1 269 ? -20.918 -1.713 28.863 1.00 86.19 269 VAL A O 1
ATOM 2035 N N . LYS A 1 270 ? -21.064 -0.420 30.694 1.00 90.75 270 LYS A N 1
ATOM 2036 C CA . LYS A 1 270 ? -20.893 0.844 29.963 1.00 90.75 270 LYS A CA 1
ATOM 2037 C C . LYS A 1 270 ? -19.483 0.986 29.387 1.00 90.75 270 LYS A C 1
ATOM 2039 O O . LYS A 1 270 ? -19.368 1.349 28.219 1.00 90.75 270 LYS A O 1
ATOM 2044 N N . GLU A 1 271 ? -18.441 0.666 30.151 1.00 89.31 271 GLU A N 1
ATOM 2045 C CA . GLU A 1 271 ? -17.056 0.707 29.663 1.00 89.31 271 GLU A CA 1
ATOM 2046 C C . GLU A 1 271 ? -16.826 -0.289 28.515 1.00 89.31 271 GLU A C 1
ATOM 2048 O O . GLU A 1 271 ? -16.267 0.069 27.478 1.00 89.31 271 GLU A O 1
ATOM 2053 N N . GLN A 1 272 ? -17.333 -1.519 28.636 1.00 85.50 272 GLN A N 1
ATOM 2054 C CA . GLN A 1 272 ? -17.259 -2.513 27.563 1.00 85.50 272 GLN A CA 1
ATOM 2055 C C . GLN A 1 272 ? -17.979 -2.041 26.298 1.00 85.50 272 GLN A C 1
ATOM 2057 O O . GLN A 1 272 ? -17.453 -2.203 25.195 1.00 85.50 272 GLN A O 1
ATOM 2062 N N . LYS A 1 273 ? -19.153 -1.411 26.440 1.00 89.19 273 LYS A N 1
ATOM 2063 C CA . LYS A 1 273 ? -19.867 -0.818 25.305 1.00 89.19 273 LYS A CA 1
ATOM 2064 C C . LYS A 1 273 ? -19.022 0.256 24.612 1.00 89.19 273 LYS A C 1
ATOM 2066 O O . LYS A 1 273 ? -18.913 0.232 23.389 1.00 89.19 273 LYS A O 1
ATOM 2071 N N . GLU A 1 274 ? -18.377 1.138 25.372 1.00 91.75 274 GLU A N 1
ATOM 2072 C CA . GLU A 1 274 ? -17.502 2.181 24.822 1.00 91.75 274 GLU A CA 1
ATOM 2073 C C . GLU A 1 274 ? -16.269 1.590 24.109 1.00 91.75 274 GLU A C 1
ATOM 2075 O O . GLU A 1 274 ? -15.864 2.062 23.043 1.00 91.75 274 GLU A O 1
ATOM 2080 N N . ILE A 1 275 ? -15.671 0.524 24.654 1.00 88.94 275 ILE A N 1
ATOM 2081 C CA . ILE A 1 275 ? -14.554 -0.189 24.012 1.00 88.94 275 ILE A CA 1
ATOM 2082 C C . ILE A 1 275 ? -15.006 -0.825 22.693 1.00 88.94 275 ILE A C 1
ATOM 2084 O O . ILE A 1 275 ? -14.309 -0.697 21.683 1.00 88.94 275 ILE A O 1
ATOM 2088 N N . LEU A 1 276 ? -16.172 -1.474 22.675 1.00 85.06 276 LEU A N 1
ATOM 2089 C CA . LEU A 1 276 ? -16.731 -2.081 21.467 1.00 85.06 276 LEU A CA 1
ATOM 2090 C C . LEU A 1 276 ? -17.028 -1.035 20.387 1.00 85.06 276 LEU A C 1
ATOM 2092 O O . LEU A 1 276 ? -16.746 -1.281 19.214 1.00 85.06 276 LEU A O 1
ATOM 2096 N N . GLU A 1 277 ? -17.540 0.139 20.760 1.00 88.38 277 GLU A N 1
ATOM 2097 C CA . GLU A 1 277 ? -17.741 1.261 19.835 1.00 88.38 277 GLU A CA 1
ATOM 2098 C C . GLU A 1 277 ? -16.408 1.722 19.223 1.00 88.38 277 GLU A C 1
ATOM 2100 O O . GLU A 1 277 ? -16.277 1.767 17.999 1.00 88.38 277 GLU A O 1
ATOM 2105 N N . LYS A 1 278 ? -15.363 1.913 20.039 1.00 88.69 278 LYS A N 1
ATOM 2106 C CA . LYS A 1 278 ? -14.014 2.259 19.549 1.00 88.69 278 LYS A CA 1
ATOM 2107 C C . LYS A 1 278 ? -13.409 1.178 18.652 1.00 88.69 278 LYS A C 1
ATOM 2109 O O . LYS A 1 278 ? -12.708 1.486 17.686 1.00 88.69 278 LYS A O 1
ATOM 2114 N N . MET A 1 279 ? -13.635 -0.103 18.950 1.00 84.25 279 MET A N 1
ATOM 2115 C CA . MET A 1 279 ? -13.170 -1.201 18.094 1.00 84.25 279 MET A CA 1
ATOM 2116 C C . MET A 1 279 ? -13.885 -1.199 16.741 1.00 84.25 279 MET A C 1
ATOM 2118 O O . MET A 1 279 ? -13.227 -1.367 15.714 1.00 84.25 279 MET A O 1
ATOM 2122 N N . LYS A 1 280 ? -15.199 -0.942 16.724 1.00 86.62 280 LYS A N 1
ATOM 2123 C CA . LYS A 1 280 ? -15.972 -0.784 15.486 1.00 86.62 280 LYS A CA 1
ATOM 2124 C C . LYS A 1 280 ? -15.473 0.401 14.659 1.00 86.62 280 LYS A C 1
ATOM 2126 O O . LYS A 1 280 ? -15.272 0.244 13.458 1.00 86.62 280 LYS A O 1
ATOM 2131 N N . GLU A 1 281 ? -15.205 1.549 15.278 1.00 88.00 281 GLU A N 1
ATOM 2132 C CA . GLU A 1 281 ? -14.628 2.715 14.591 1.00 88.00 281 GLU A CA 1
ATOM 2133 C C . GLU A 1 281 ? -13.257 2.408 13.974 1.00 88.00 281 GLU A C 1
ATOM 2135 O O . GLU A 1 281 ? -13.008 2.722 12.810 1.00 88.00 281 GLU A O 1
ATOM 2140 N N . ASN A 1 282 ? -12.374 1.736 14.720 1.00 87.38 282 ASN A N 1
ATOM 2141 C CA . ASN A 1 282 ? -11.061 1.336 14.214 1.00 87.38 282 ASN A CA 1
ATOM 2142 C C . ASN A 1 282 ? -11.168 0.353 13.040 1.00 87.38 282 ASN A C 1
ATOM 2144 O O . ASN A 1 282 ? -10.413 0.463 12.071 1.00 87.38 282 ASN A O 1
ATOM 2148 N N . LEU A 1 283 ? -12.107 -0.593 13.108 1.00 88.19 283 LEU A N 1
ATOM 2149 C CA . LEU A 1 283 ? -12.367 -1.536 12.026 1.00 88.19 283 LEU A CA 1
ATOM 2150 C C . LEU A 1 283 ? -12.870 -0.812 10.769 1.00 88.19 283 LEU A C 1
ATOM 2152 O O . LEU A 1 283 ? -12.321 -1.022 9.688 1.00 88.19 283 LEU A O 1
ATOM 2156 N N . LYS A 1 284 ? -13.839 0.100 10.920 1.00 89.06 284 LYS A N 1
ATOM 2157 C CA . LYS A 1 284 ? -14.340 0.960 9.836 1.00 89.06 284 LYS A CA 1
ATOM 2158 C C . LYS A 1 284 ? -13.214 1.772 9.194 1.00 89.06 284 LYS A C 1
ATOM 2160 O O . LYS A 1 284 ? -13.088 1.794 7.972 1.00 89.06 284 LYS A O 1
ATOM 2165 N N . ALA A 1 285 ? -12.354 2.390 10.006 1.00 90.31 285 ALA A N 1
ATOM 2166 C CA . ALA A 1 285 ? -11.212 3.159 9.520 1.00 90.31 285 ALA A CA 1
ATOM 2167 C C . ALA A 1 285 ? -10.204 2.289 8.748 1.00 90.31 285 ALA A C 1
ATOM 2169 O O . ALA A 1 285 ? -9.678 2.721 7.721 1.00 90.31 285 ALA A O 1
ATOM 2170 N N . ARG A 1 286 ? -9.951 1.055 9.209 1.00 90.06 286 ARG A N 1
ATOM 2171 C CA . ARG A 1 286 ? -9.072 0.097 8.520 1.00 90.06 286 ARG A CA 1
ATOM 2172 C C . ARG A 1 286 ? -9.652 -0.333 7.175 1.00 90.06 286 ARG A C 1
ATOM 2174 O O . ARG A 1 286 ? -8.923 -0.330 6.188 1.00 90.06 286 ARG A O 1
ATOM 2181 N N . VAL A 1 287 ? -10.943 -0.657 7.125 1.00 90.94 287 VAL A N 1
ATOM 2182 C CA . VAL A 1 287 ? -11.627 -1.011 5.874 1.00 90.94 287 VAL A CA 1
ATOM 2183 C C . VAL A 1 287 ? -11.601 0.159 4.894 1.00 90.94 287 VAL A C 1
ATOM 2185 O O . VAL A 1 287 ? -11.204 -0.022 3.745 1.00 90.94 287 VAL A O 1
ATOM 2188 N N . LEU A 1 288 ? -11.917 1.373 5.355 1.00 92.56 288 LEU A N 1
ATOM 2189 C CA . LEU A 1 288 ?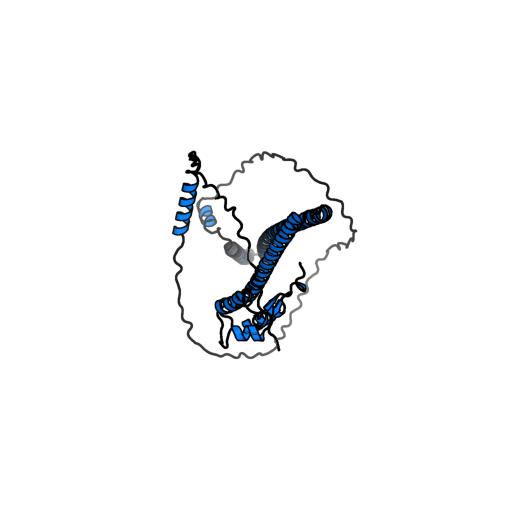 -11.831 2.573 4.525 1.00 92.56 288 LEU A CA 1
ATOM 2190 C C . LEU A 1 288 ? -10.425 2.748 3.944 1.00 92.56 288 LEU A C 1
ATOM 2192 O O . LEU A 1 288 ? -10.282 3.005 2.753 1.00 92.56 288 LEU A O 1
ATOM 2196 N N . HIS A 1 289 ? -9.387 2.597 4.768 1.00 92.94 289 HIS A N 1
ATOM 2197 C CA . HIS A 1 289 ? -8.005 2.705 4.309 1.00 92.94 289 HIS A CA 1
ATOM 2198 C C . HIS A 1 289 ? -7.681 1.674 3.221 1.00 92.94 289 HIS A C 1
ATOM 2200 O O . HIS A 1 289 ? -7.113 2.038 2.196 1.00 92.94 289 HIS A O 1
ATOM 2206 N N . SER A 1 290 ? -8.075 0.409 3.404 1.00 93.50 290 SER A N 1
ATOM 2207 C CA . SER A 1 290 ? -7.877 -0.632 2.388 1.00 93.50 290 SER A CA 1
ATOM 2208 C C . SER A 1 290 ? -8.606 -0.308 1.082 1.00 93.50 290 SER A C 1
ATOM 2210 O O . SER A 1 290 ? -8.037 -0.473 0.004 1.00 93.50 290 SER A O 1
ATOM 2212 N N . ILE A 1 291 ? -9.835 0.209 1.159 1.00 94.00 291 ILE A N 1
ATOM 2213 C CA . ILE A 1 291 ? -10.580 0.642 -0.026 1.00 94.00 291 ILE A CA 1
ATOM 2214 C C . ILE A 1 291 ? -9.853 1.801 -0.725 1.00 94.00 291 ILE A C 1
ATOM 2216 O O . ILE A 1 291 ? -9.641 1.750 -1.935 1.00 94.00 291 ILE A O 1
ATOM 2220 N N . ILE A 1 292 ? -9.410 2.817 0.023 1.00 94.56 292 ILE A N 1
ATOM 2221 C CA . ILE A 1 292 ? -8.635 3.951 -0.508 1.00 94.56 292 ILE A CA 1
ATOM 2222 C C . ILE A 1 292 ? -7.364 3.460 -1.212 1.00 94.56 292 ILE A C 1
ATOM 2224 O O . ILE A 1 292 ? -7.073 3.895 -2.327 1.00 94.56 292 ILE A O 1
ATOM 2228 N N . ASP A 1 293 ? -6.632 2.531 -0.597 1.00 96.00 293 ASP A N 1
ATOM 2229 C CA . ASP A 1 293 ? -5.423 1.947 -1.176 1.00 96.00 293 ASP A CA 1
ATOM 2230 C C . ASP A 1 293 ? -5.713 1.242 -2.505 1.00 96.00 293 ASP A C 1
ATOM 2232 O O . ASP A 1 293 ? -4.942 1.375 -3.456 1.00 96.00 293 ASP A O 1
ATOM 2236 N N . ILE A 1 294 ? -6.825 0.509 -2.602 1.00 95.88 294 ILE A N 1
ATOM 2237 C CA . ILE A 1 294 ? -7.243 -0.157 -3.843 1.00 95.88 294 ILE A CA 1
ATOM 2238 C C . ILE A 1 294 ? -7.576 0.863 -4.924 1.00 95.88 294 ILE A C 1
ATOM 2240 O O . ILE A 1 294 ? -7.157 0.685 -6.070 1.00 95.88 294 ILE A O 1
ATOM 2244 N N . VAL A 1 295 ? -8.294 1.931 -4.577 1.00 94.88 295 VAL A N 1
ATOM 2245 C CA . VAL A 1 295 ? -8.642 2.994 -5.526 1.00 94.88 295 VAL A CA 1
ATOM 2246 C C . VAL A 1 295 ? -7.365 3.646 -6.069 1.00 94.88 295 VAL A C 1
ATOM 2248 O O . VAL A 1 295 ? -7.194 3.740 -7.282 1.00 94.88 295 VAL A O 1
ATOM 2251 N N . ILE A 1 296 ? -6.424 4.012 -5.190 1.00 95.56 296 ILE A N 1
ATOM 2252 C CA . ILE A 1 296 ? -5.151 4.645 -5.575 1.00 95.56 296 ILE A CA 1
ATOM 2253 C C . ILE A 1 296 ? -4.273 3.696 -6.403 1.00 95.56 296 ILE A C 1
ATOM 2255 O O . ILE A 1 296 ? -3.623 4.128 -7.346 1.00 95.56 296 ILE A O 1
ATOM 2259 N N . ARG A 1 297 ? -4.234 2.397 -6.081 1.00 96.38 297 ARG A N 1
ATOM 2260 C CA . ARG A 1 297 ? -3.437 1.412 -6.839 1.00 96.38 297 ARG A CA 1
ATOM 2261 C C . ARG A 1 297 ? -4.005 1.107 -8.224 1.00 96.38 297 ARG A C 1
ATOM 2263 O O . ARG A 1 297 ? -3.257 0.640 -9.086 1.00 96.38 297 ARG A O 1
ATOM 2270 N N . ASN A 1 298 ? -5.312 1.284 -8.417 1.00 96.12 298 ASN A N 1
ATOM 2271 C CA . ASN A 1 298 ? -5.958 1.043 -9.706 1.00 96.12 298 ASN A CA 1
ATOM 2272 C C . ASN A 1 298 ? -5.782 2.203 -10.691 1.00 96.12 298 ASN A C 1
ATOM 2274 O O . ASN A 1 298 ? -5.785 1.936 -11.893 1.00 96.12 298 ASN A O 1
ATOM 2278 N N . ASP A 1 299 ? -5.574 3.425 -10.194 1.00 96.19 299 ASP A N 1
ATOM 2279 C CA . ASP A 1 299 ? -5.157 4.592 -10.979 1.00 96.19 299 ASP A CA 1
ATOM 2280 C C . ASP A 1 299 ? -3.707 4.394 -11.465 1.00 96.19 299 ASP A C 1
ATOM 2282 O O . ASP A 1 299 ? -2.738 4.538 -10.712 1.00 96.19 299 ASP A O 1
ATOM 2286 N N . LYS A 1 300 ? -3.551 3.945 -12.717 1.00 95.06 300 LYS A N 1
ATOM 2287 C CA . LYS A 1 300 ? -2.232 3.581 -13.271 1.00 95.06 300 LYS A CA 1
ATOM 2288 C C . LYS A 1 300 ? -1.531 4.742 -13.951 1.00 95.06 300 LYS A C 1
ATOM 2290 O O . LYS A 1 300 ? -0.302 4.715 -14.060 1.00 95.06 300 LYS A O 1
ATOM 2295 N N . ASP A 1 301 ? -2.293 5.683 -14.485 1.00 95.19 301 ASP A N 1
ATOM 2296 C CA . ASP A 1 301 ? -1.780 6.849 -15.192 1.00 95.19 301 ASP A CA 1
ATOM 2297 C C . ASP A 1 301 ? -1.567 8.051 -14.261 1.00 95.19 301 ASP A C 1
ATOM 2299 O O . ASP A 1 301 ? -0.784 8.940 -14.606 1.00 95.19 301 ASP A O 1
ATOM 2303 N N . GLY A 1 302 ? -2.133 8.025 -13.050 1.00 94.44 302 GLY A N 1
ATOM 2304 C CA . GLY A 1 302 ? -1.926 9.031 -12.014 1.00 94.44 302 GLY A CA 1
ATOM 2305 C C . GLY A 1 302 ? -2.616 10.350 -12.340 1.00 94.44 302 GLY A C 1
ATOM 2306 O O . GLY A 1 302 ? -2.172 11.405 -11.876 1.00 94.44 302 GLY A O 1
ATOM 2307 N N . ASP A 1 303 ? -3.651 10.310 -13.182 1.00 95.12 303 ASP A N 1
ATOM 2308 C CA . ASP A 1 303 ? -4.413 11.490 -13.577 1.00 95.12 303 ASP A CA 1
ATOM 2309 C C . ASP A 1 303 ? -5.584 11.786 -12.616 1.00 95.12 303 ASP A C 1
ATOM 2311 O O . ASP A 1 303 ? -6.257 12.813 -12.757 1.00 95.12 303 ASP A O 1
ATOM 2315 N N . PHE A 1 304 ? -5.783 10.935 -11.596 1.00 95.94 304 PHE A N 1
ATOM 2316 C CA . PHE A 1 304 ? -6.870 10.995 -10.616 1.00 95.94 304 PHE A CA 1
ATOM 2317 C C . PHE A 1 304 ? -8.277 10.937 -11.241 1.00 95.94 304 PHE A C 1
ATOM 2319 O O . PHE A 1 304 ? -9.263 11.366 -10.617 1.00 95.94 304 PHE A O 1
ATOM 2326 N N . MET A 1 305 ? -8.395 10.409 -12.462 1.00 96.19 305 MET A N 1
ATOM 2327 C CA . MET A 1 305 ? -9.635 10.259 -13.214 1.00 96.19 305 MET A CA 1
ATOM 2328 C C . MET A 1 305 ? -9.850 8.792 -13.575 1.00 96.19 305 MET A C 1
ATOM 2330 O O . MET A 1 305 ? -9.293 8.262 -14.522 1.00 96.19 305 MET A O 1
ATOM 2334 N N . ILE A 1 306 ? -10.782 8.146 -12.884 1.00 96.00 306 ILE A N 1
ATOM 2335 C CA . ILE A 1 306 ? -11.046 6.722 -13.070 1.00 96.00 306 ILE A CA 1
ATOM 2336 C C . ILE A 1 306 ? -11.778 6.501 -14.397 1.00 96.00 306 ILE A C 1
ATOM 2338 O O . ILE A 1 306 ? -12.946 6.885 -14.571 1.00 96.00 306 ILE A O 1
ATOM 2342 N N . GLY A 1 307 ? -11.076 5.875 -15.343 1.00 96.00 307 GLY A N 1
ATOM 2343 C CA . GLY A 1 307 ? -11.638 5.425 -16.610 1.00 96.00 307 GLY A CA 1
ATOM 2344 C C . GLY A 1 307 ? -12.504 4.164 -16.457 1.00 96.00 307 GLY A C 1
ATOM 2345 O O . GLY A 1 307 ? -12.442 3.473 -15.442 1.00 96.00 307 GLY A O 1
ATOM 2346 N N . PRO A 1 308 ? -13.283 3.778 -17.485 1.00 95.12 308 PRO A N 1
ATOM 2347 C CA . PRO A 1 308 ? -14.170 2.611 -17.406 1.00 95.12 308 PRO A CA 1
ATOM 2348 C C . PRO A 1 308 ? -13.410 1.302 -17.136 1.00 95.12 308 PRO A C 1
ATOM 2350 O O . PRO A 1 308 ? -13.839 0.490 -16.330 1.00 95.12 308 PRO A O 1
ATOM 2353 N N . ARG A 1 309 ? -12.226 1.126 -17.738 1.00 95.75 309 ARG A N 1
ATOM 2354 C CA . ARG A 1 309 ? -11.394 -0.071 -17.517 1.00 95.75 309 ARG A CA 1
ATOM 2355 C C . ARG A 1 309 ? -10.790 -0.138 -16.115 1.00 95.75 309 ARG A C 1
ATOM 2357 O O . ARG A 1 309 ? -10.489 -1.227 -15.639 1.00 95.75 309 ARG A O 1
ATOM 2364 N N . GLU A 1 310 ? -10.527 1.009 -15.502 1.00 96.38 310 GLU A N 1
ATOM 2365 C CA . GLU A 1 310 ? -9.994 1.084 -14.139 1.00 96.38 310 GLU A CA 1
ATOM 2366 C C . GLU A 1 310 ? -11.108 0.887 -13.124 1.00 96.38 310 GLU A C 1
ATOM 2368 O O . GLU A 1 310 ? -10.901 0.187 -12.141 1.00 96.38 310 GLU A O 1
ATOM 2373 N N . MET A 1 311 ? -12.305 1.398 -13.424 1.00 95.94 311 MET A N 1
ATOM 2374 C CA . MET A 1 311 ? -13.520 1.135 -12.663 1.00 95.94 311 MET A CA 1
ATOM 2375 C C . MET A 1 311 ? -13.794 -0.366 -12.553 1.00 95.94 311 MET A C 1
ATOM 2377 O O . MET A 1 311 ? -13.970 -0.864 -11.450 1.00 95.94 311 MET A O 1
ATOM 2381 N N . ASP A 1 312 ? -13.758 -1.103 -13.667 1.00 96.31 312 ASP A N 1
ATOM 2382 C CA . ASP A 1 312 ? -14.026 -2.549 -13.654 1.00 96.31 312 ASP A CA 1
ATOM 2383 C C . ASP A 1 312 ? -12.979 -3.329 -12.836 1.00 96.31 312 ASP A C 1
ATOM 2385 O O . ASP A 1 312 ? -13.311 -4.269 -12.119 1.00 96.31 312 ASP A O 1
ATOM 2389 N N . ARG A 1 313 ? -11.703 -2.919 -12.893 1.00 96.62 313 ARG A N 1
ATOM 2390 C CA . ARG A 1 313 ? -10.640 -3.522 -12.067 1.00 96.62 313 ARG A CA 1
ATOM 2391 C C . ARG A 1 313 ? -10.785 -3.178 -10.593 1.00 96.62 313 ARG A C 1
ATOM 2393 O O . ARG A 1 313 ? -10.516 -4.022 -9.746 1.00 96.62 313 ARG A O 1
ATOM 2400 N N . MET A 1 314 ? -11.178 -1.944 -10.300 1.00 96.19 314 MET A N 1
ATOM 2401 C CA . MET A 1 314 ? -11.429 -1.484 -8.945 1.00 96.19 314 MET A CA 1
ATOM 2402 C C . MET A 1 314 ? -12.604 -2.245 -8.336 1.00 96.19 314 MET A C 1
ATOM 2404 O O . MET A 1 314 ? -12.453 -2.757 -7.238 1.00 96.19 314 MET A O 1
ATOM 2408 N N . VAL A 1 315 ? -13.716 -2.394 -9.061 1.00 96.44 315 VAL A N 1
ATOM 2409 C CA . VAL A 1 315 ? -14.871 -3.200 -8.637 1.00 96.44 315 VAL A CA 1
ATOM 2410 C C . VAL A 1 315 ? -14.449 -4.631 -8.315 1.00 96.44 315 VAL A C 1
ATOM 2412 O O . VAL A 1 315 ? -14.671 -5.083 -7.199 1.00 96.44 315 VAL A O 1
ATOM 2415 N N . LEU A 1 316 ? -13.737 -5.299 -9.228 1.00 97.19 316 LEU A N 1
ATOM 2416 C CA . LEU A 1 316 ? -13.259 -6.663 -8.993 1.00 97.19 316 LEU A CA 1
ATOM 2417 C C . LEU A 1 316 ? -12.338 -6.756 -7.762 1.00 97.19 316 LEU A C 1
ATOM 2419 O O . LEU A 1 316 ? -12.386 -7.726 -7.012 1.00 97.19 316 LEU A O 1
ATOM 2423 N N . ALA A 1 317 ? -11.488 -5.749 -7.545 1.00 96.38 317 ALA A N 1
ATOM 2424 C CA . ALA A 1 317 ? -10.613 -5.698 -6.378 1.00 96.38 317 ALA A CA 1
ATOM 2425 C C . ALA A 1 317 ? -11.381 -5.447 -5.067 1.00 96.38 317 ALA A C 1
ATOM 2427 O O . ALA A 1 317 ? -10.949 -5.925 -4.021 1.00 96.38 317 ALA A O 1
ATOM 2428 N N . LEU A 1 318 ? -12.498 -4.713 -5.112 1.00 95.12 318 LEU A N 1
ATOM 2429 C CA . LEU A 1 318 ? -13.373 -4.494 -3.958 1.00 95.12 318 LEU A CA 1
ATOM 2430 C C . LEU A 1 318 ? -14.191 -5.745 -3.622 1.00 95.12 318 LEU A C 1
ATOM 2432 O O . LEU A 1 318 ? -14.290 -6.083 -2.448 1.00 95.12 318 LEU A O 1
ATOM 2436 N N . GLU A 1 319 ? -14.693 -6.468 -4.626 1.00 95.81 319 GLU A N 1
ATOM 2437 C CA . GLU A 1 319 ? -15.400 -7.747 -4.446 1.00 95.81 319 GLU A CA 1
ATOM 2438 C C . GLU A 1 319 ? -14.521 -8.837 -3.825 1.00 95.81 319 GLU A C 1
ATOM 2440 O O . GLU A 1 319 ? -15.004 -9.699 -3.097 1.00 95.81 319 GLU A O 1
ATOM 2445 N N . GLN A 1 320 ? -13.217 -8.812 -4.107 1.00 95.62 320 GLN A N 1
ATOM 2446 C CA . GLN A 1 320 ? -12.256 -9.772 -3.558 1.00 95.62 320 GLN A CA 1
ATOM 2447 C C . GLN A 1 320 ? -11.810 -9.443 -2.127 1.00 95.62 320 GLN A C 1
ATOM 2449 O O . GLN A 1 320 ? -11.011 -10.186 -1.557 1.00 95.62 320 GLN A O 1
ATOM 2454 N N . MET A 1 321 ? -12.267 -8.331 -1.546 1.00 93.19 321 MET A N 1
ATOM 2455 C CA . MET A 1 321 ? -11.836 -7.926 -0.215 1.00 93.19 321 MET A CA 1
ATOM 2456 C C . MET A 1 321 ? -12.579 -8.712 0.868 1.00 93.19 321 MET A C 1
ATOM 2458 O O . MET A 1 321 ? -13.804 -8.712 0.939 1.00 93.19 321 MET A O 1
ATOM 2462 N N . GLU A 1 322 ? -11.823 -9.366 1.746 1.00 90.69 322 GLU A N 1
ATOM 2463 C CA . GLU A 1 322 ? -12.386 -10.125 2.863 1.00 90.69 322 GLU A CA 1
ATOM 2464 C C . GLU A 1 322 ? -13.149 -9.209 3.837 1.00 90.69 322 GLU A C 1
ATOM 2466 O O . GLU A 1 322 ? -12.684 -8.120 4.184 1.00 90.69 322 GLU A O 1
ATOM 2471 N N . GLY A 1 323 ? -14.317 -9.661 4.308 1.00 88.62 323 GLY A N 1
ATOM 2472 C CA . GLY A 1 323 ? -15.107 -8.929 5.308 1.00 88.62 323 GLY A CA 1
ATOM 2473 C C . GLY A 1 323 ? -16.073 -7.876 4.771 1.00 88.62 323 GLY A C 1
ATOM 2474 O O . GLY A 1 323 ? -16.702 -7.175 5.566 1.00 88.62 323 GLY A O 1
ATOM 2475 N N . ILE A 1 324 ? -16.186 -7.745 3.451 1.00 92.12 324 ILE A N 1
ATOM 2476 C CA . ILE A 1 324 ? -16.964 -6.697 2.795 1.00 92.12 324 ILE A CA 1
ATOM 2477 C C . ILE A 1 324 ? -17.930 -7.354 1.816 1.00 92.12 324 ILE A C 1
ATOM 2479 O O . ILE A 1 324 ? -17.500 -8.015 0.877 1.00 92.12 324 ILE A O 1
ATOM 2483 N N . ASP A 1 325 ? -19.229 -7.143 2.009 1.00 93.44 325 ASP A N 1
ATOM 2484 C CA . ASP A 1 325 ? -20.188 -7.362 0.931 1.00 93.44 325 ASP A CA 1
ATOM 2485 C C . ASP A 1 325 ? -20.209 -6.120 0.063 1.00 93.44 325 ASP A C 1
ATOM 2487 O O . ASP A 1 325 ? -20.585 -5.043 0.528 1.00 93.44 325 ASP A O 1
ATOM 2491 N N . PHE A 1 326 ? -19.794 -6.263 -1.186 1.00 94.81 326 PHE A N 1
ATOM 2492 C CA . PHE A 1 326 ? -19.786 -5.171 -2.141 1.00 94.81 326 PHE A CA 1
ATOM 2493 C C . PHE A 1 326 ? -20.923 -5.341 -3.147 1.00 94.81 326 PHE A C 1
ATOM 2495 O O . PHE A 1 326 ? -20.980 -6.346 -3.854 1.00 94.81 326 PHE A O 1
ATOM 2502 N N . GLU A 1 327 ? -21.808 -4.348 -3.244 1.00 95.31 327 GLU A N 1
ATOM 2503 C CA . GLU A 1 327 ? -22.855 -4.311 -4.261 1.00 95.31 327 GLU A CA 1
ATOM 2504 C C . GLU A 1 327 ? -22.442 -3.417 -5.441 1.00 95.31 327 GLU A C 1
ATOM 2506 O O . GLU A 1 327 ? -22.561 -2.185 -5.420 1.00 95.31 327 GLU A O 1
ATOM 2511 N N . GLU A 1 328 ? -21.984 -4.056 -6.521 1.00 95.44 328 GLU A N 1
ATOM 2512 C CA . GLU A 1 328 ? -21.509 -3.379 -7.731 1.00 95.44 328 GLU A CA 1
ATOM 2513 C C . GLU A 1 328 ? -22.569 -2.458 -8.356 1.00 95.44 328 GLU A C 1
ATOM 2515 O O . GLU A 1 328 ? -22.273 -1.321 -8.744 1.00 95.44 328 GLU A O 1
ATOM 2520 N N . THR A 1 329 ? -23.807 -2.938 -8.472 1.00 94.88 329 THR A N 1
ATOM 2521 C CA . THR A 1 329 ? -24.917 -2.220 -9.113 1.00 94.88 329 THR A CA 1
ATOM 2522 C C . THR A 1 329 ? -25.202 -0.903 -8.415 1.00 94.88 329 THR A C 1
ATOM 2524 O O . THR A 1 329 ? -25.298 0.142 -9.066 1.00 94.88 329 THR A O 1
ATOM 2527 N N . MET A 1 330 ? -25.280 -0.935 -7.087 1.00 93.06 330 MET A N 1
ATOM 2528 C CA . MET A 1 330 ? -25.525 0.246 -6.278 1.00 93.06 330 MET A CA 1
ATOM 2529 C C . MET A 1 330 ? -24.363 1.232 -6.361 1.00 93.06 330 MET A C 1
ATOM 2531 O O . MET A 1 330 ? -24.573 2.421 -6.615 1.00 93.06 330 MET A O 1
ATOM 2535 N N . PHE A 1 331 ? -23.131 0.737 -6.247 1.00 94.44 331 PHE A N 1
ATOM 2536 C CA . PHE A 1 331 ? -21.937 1.567 -6.343 1.00 94.44 331 PHE A CA 1
ATOM 2537 C C . PHE A 1 331 ? -21.846 2.305 -7.690 1.00 94.44 331 PHE A C 1
ATOM 2539 O O . PHE A 1 331 ? -21.622 3.520 -7.736 1.00 94.44 331 PHE A O 1
ATOM 2546 N N . ARG A 1 332 ? -22.107 1.608 -8.805 1.00 93.88 332 ARG A N 1
ATOM 2547 C CA . ARG A 1 332 ? -22.140 2.218 -10.147 1.00 93.88 332 ARG A CA 1
ATOM 2548 C C . ARG A 1 332 ? -23.277 3.228 -10.298 1.00 93.88 332 ARG A C 1
ATOM 2550 O O . ARG A 1 332 ? -23.088 4.266 -10.937 1.00 93.88 332 ARG A O 1
ATOM 2557 N N . ASN A 1 333 ? -24.436 2.961 -9.696 1.00 93.62 333 ASN A N 1
ATOM 2558 C CA . ASN A 1 333 ? -25.565 3.888 -9.708 1.00 93.62 333 ASN A CA 1
ATOM 2559 C C . ASN A 1 333 ? -25.251 5.182 -8.937 1.00 93.62 333 ASN A C 1
ATOM 2561 O O . ASN A 1 333 ? -25.536 6.266 -9.451 1.00 93.62 333 ASN A O 1
ATOM 2565 N N . MET A 1 334 ? -24.597 5.093 -7.772 1.00 91.94 334 MET A N 1
ATOM 2566 C CA . MET A 1 334 ? -24.206 6.257 -6.958 1.00 91.94 334 MET A CA 1
ATOM 2567 C C . MET A 1 334 ? -23.147 7.135 -7.631 1.00 91.94 334 MET A C 1
ATOM 2569 O O . MET A 1 334 ? -23.158 8.357 -7.483 1.00 91.94 334 MET A O 1
ATOM 2573 N N . LEU A 1 335 ? -22.251 6.539 -8.419 1.00 92.75 335 LEU A N 1
ATOM 2574 C CA . LEU A 1 335 ? -21.275 7.293 -9.208 1.00 92.75 335 LEU A CA 1
ATOM 2575 C C . LEU A 1 335 ? -21.924 8.062 -10.376 1.00 92.75 335 LEU A C 1
ATOM 2577 O O . LEU A 1 335 ? -21.385 9.074 -10.839 1.00 92.75 335 LEU A O 1
ATOM 2581 N N . GLY A 1 336 ? -23.108 7.632 -10.822 1.00 92.31 336 GLY A N 1
ATOM 2582 C CA . GLY A 1 336 ? -23.866 8.221 -11.924 1.00 92.31 336 GLY A CA 1
ATOM 2583 C C . GLY A 1 336 ? -23.377 7.769 -13.306 1.00 92.31 336 GLY A C 1
ATOM 2584 O O . GLY A 1 336 ? -22.368 7.092 -13.446 1.00 92.31 336 GLY A O 1
ATOM 2585 N N . ARG A 1 337 ? -24.069 8.158 -14.385 1.00 91.75 337 ARG A N 1
ATOM 2586 C CA . ARG A 1 337 ? -23.805 7.668 -15.764 1.00 91.75 337 ARG A CA 1
ATOM 2587 C C . ARG A 1 337 ? -22.683 8.405 -16.519 1.00 91.75 337 ARG A C 1
ATOM 2589 O O . ARG A 1 337 ? -22.726 8.528 -17.744 1.00 91.75 337 ARG A O 1
ATOM 2596 N N . LYS A 1 338 ? -21.700 8.970 -15.816 1.00 90.88 338 LYS A N 1
ATOM 2597 C CA . LYS A 1 338 ? -20.615 9.740 -16.452 1.00 90.88 338 LYS A CA 1
ATOM 2598 C C . LYS A 1 338 ? -19.571 8.798 -17.064 1.00 90.88 338 LYS A C 1
ATOM 2600 O O . LYS A 1 338 ? -19.301 7.735 -16.533 1.00 90.88 338 LYS A O 1
ATOM 2605 N N . LYS A 1 339 ? -18.948 9.197 -18.182 1.00 88.38 339 LYS A N 1
ATOM 2606 C CA . LYS A 1 339 ? -17.896 8.390 -18.843 1.00 88.38 339 LYS A CA 1
ATOM 2607 C C . LYS A 1 339 ? -16.566 8.366 -18.076 1.00 88.38 339 LYS A C 1
ATOM 2609 O O . LYS A 1 339 ? -15.735 7.505 -18.347 1.00 88.38 339 LYS A O 1
ATOM 2614 N N . ARG A 1 340 ? -16.340 9.344 -17.195 1.00 89.44 340 ARG A N 1
ATOM 2615 C CA . ARG A 1 340 ? -15.151 9.471 -16.344 1.00 89.44 340 ARG A CA 1
ATOM 2616 C C . ARG A 1 340 ? -15.571 9.982 -14.976 1.00 89.44 340 ARG A C 1
ATOM 2618 O O . ARG A 1 340 ? -16.435 10.862 -14.897 1.00 89.44 340 ARG A O 1
ATOM 2625 N N . TYR A 1 341 ? -14.933 9.460 -13.937 1.00 95.25 341 TYR A N 1
ATOM 2626 C CA . TYR A 1 341 ? -15.192 9.839 -12.554 1.00 95.25 341 TYR A CA 1
ATOM 2627 C C . TYR A 1 341 ? -13.920 10.402 -11.945 1.00 95.25 341 TYR A C 1
ATOM 2629 O O . TYR A 1 341 ? -12.860 9.799 -12.053 1.00 95.25 341 TYR A O 1
ATOM 2637 N N . THR A 1 342 ? -14.013 11.555 -11.297 1.00 95.81 342 THR A N 1
ATOM 2638 C CA . THR A 1 342 ? -12.890 12.069 -10.513 1.00 95.81 342 THR A CA 1
ATOM 2639 C C . THR A 1 342 ? -12.747 11.231 -9.247 1.00 95.81 342 THR A C 1
ATOM 2641 O O . THR A 1 342 ? -13.754 10.824 -8.662 1.00 95.81 342 THR A O 1
ATOM 2644 N N . LEU A 1 343 ? -11.516 11.025 -8.776 1.00 94.69 343 LEU A N 1
ATOM 2645 C CA . LEU A 1 343 ? -11.243 10.347 -7.506 1.00 94.69 343 LEU A CA 1
ATOM 2646 C C . LEU A 1 343 ? -12.088 10.910 -6.348 1.00 94.69 343 LEU A C 1
ATOM 2648 O O . LEU A 1 343 ? -12.603 10.159 -5.527 1.00 94.69 343 LEU A O 1
ATOM 2652 N N . GLY A 1 344 ? -12.304 12.229 -6.323 1.00 94.62 344 GLY A N 1
ATOM 2653 C CA . GLY A 1 344 ? -13.160 12.894 -5.336 1.00 94.62 344 GLY A CA 1
ATOM 2654 C C . GLY A 1 344 ? -14.619 12.422 -5.344 1.00 94.62 344 GLY A C 1
ATOM 2655 O O . GLY A 1 344 ? -15.223 12.331 -4.280 1.00 94.62 344 GLY A O 1
ATOM 2656 N N . ASN A 1 345 ? -15.182 12.065 -6.504 1.00 94.75 345 ASN A N 1
ATOM 2657 C CA . ASN A 1 345 ? -16.535 11.509 -6.596 1.00 94.75 345 ASN A CA 1
ATOM 2658 C C . ASN A 1 345 ? -16.595 10.119 -5.965 1.00 94.75 345 ASN A C 1
ATOM 2660 O O . ASN A 1 345 ? -17.518 9.840 -5.207 1.00 94.75 345 ASN A O 1
ATOM 2664 N N . VAL A 1 346 ? -15.591 9.281 -6.239 1.00 94.25 346 VAL A N 1
ATOM 2665 C CA . VAL A 1 346 ? -15.480 7.949 -5.632 1.00 94.25 346 VAL A CA 1
ATOM 2666 C C . VAL A 1 346 ? -15.313 8.067 -4.123 1.00 94.25 346 VAL A C 1
ATOM 2668 O O . VAL A 1 346 ? -16.059 7.445 -3.378 1.00 94.25 346 VAL A O 1
ATOM 2671 N N . MET A 1 347 ? -14.425 8.948 -3.662 1.00 93.62 347 MET A N 1
ATOM 2672 C CA . MET A 1 347 ? -14.247 9.222 -2.234 1.00 93.62 347 MET A CA 1
ATOM 2673 C C . MET A 1 347 ? -15.509 9.778 -1.571 1.00 93.62 347 MET A C 1
ATOM 2675 O O . MET A 1 347 ? -15.759 9.483 -0.409 1.00 93.62 347 MET A O 1
ATOM 2679 N N . GLY A 1 348 ? -16.313 10.565 -2.290 1.00 93.81 348 GLY A N 1
ATOM 2680 C CA . GLY A 1 348 ? -17.606 11.044 -1.804 1.00 93.81 348 GLY A CA 1
ATOM 2681 C C . GLY A 1 348 ? -18.579 9.896 -1.540 1.00 93.81 348 GLY A C 1
ATOM 2682 O O . GLY A 1 348 ? -19.161 9.832 -0.462 1.00 93.81 348 GLY A O 1
ATOM 2683 N N . VAL A 1 349 ? -18.683 8.948 -2.477 1.00 92.50 349 VAL A N 1
ATOM 2684 C CA . VAL A 1 349 ? -19.491 7.731 -2.295 1.00 92.50 349 VAL A CA 1
ATOM 2685 C C . VAL A 1 349 ? -18.959 6.907 -1.118 1.00 92.50 349 VAL A C 1
ATOM 2687 O O . VAL A 1 349 ? -19.727 6.564 -0.226 1.00 92.50 349 VAL A O 1
ATOM 2690 N N . LEU A 1 350 ? -17.640 6.696 -1.043 1.00 90.94 350 LEU A N 1
ATOM 2691 C CA . LEU A 1 350 ? -16.990 5.974 0.060 1.00 90.94 350 LEU A CA 1
ATOM 2692 C C . LEU A 1 350 ? -17.185 6.632 1.428 1.00 90.94 350 LEU A C 1
ATOM 2694 O O . LEU A 1 350 ? -17.266 5.943 2.441 1.00 90.94 350 LEU A O 1
ATOM 2698 N N . ARG A 1 351 ? -17.263 7.963 1.479 1.00 89.88 351 ARG A N 1
ATOM 2699 C CA . ARG A 1 351 ? -17.527 8.694 2.719 1.00 89.88 351 ARG A CA 1
ATOM 2700 C C . ARG A 1 351 ? -18.965 8.508 3.179 1.00 89.88 351 ARG A C 1
ATOM 2702 O O . ARG A 1 351 ? -19.174 8.277 4.364 1.00 89.88 351 ARG A O 1
ATOM 2709 N N . ASN A 1 352 ? -19.918 8.554 2.250 1.00 86.81 352 ASN A N 1
ATOM 2710 C CA . ASN A 1 352 ? -21.324 8.290 2.553 1.00 86.81 352 ASN A CA 1
ATOM 2711 C C . ASN A 1 352 ? -21.515 6.856 3.075 1.00 86.81 352 ASN A C 1
ATOM 2713 O O . ASN A 1 352 ? -22.374 6.612 3.906 1.00 86.81 352 ASN A O 1
ATOM 2717 N N . MET A 1 353 ? -20.663 5.910 2.676 1.00 78.94 353 MET A N 1
ATOM 2718 C CA . MET A 1 353 ? -20.714 4.525 3.168 1.00 78.94 353 MET A CA 1
ATOM 2719 C C . MET A 1 353 ? -20.305 4.367 4.639 1.00 78.94 353 MET A C 1
ATOM 2721 O O . MET A 1 353 ? -20.602 3.342 5.246 1.00 78.94 353 MET A O 1
ATOM 2725 N N . LEU A 1 354 ? -19.633 5.363 5.222 1.00 78.25 354 LEU A N 1
ATOM 2726 C CA . LEU A 1 354 ? -19.295 5.389 6.648 1.00 78.25 354 LEU A CA 1
ATOM 2727 C C . LEU A 1 354 ? -20.350 6.085 7.506 1.00 78.25 354 LEU A C 1
ATOM 2729 O O . LEU A 1 354 ? -20.203 6.093 8.728 1.00 78.25 354 LEU A O 1
ATOM 2733 N N . ASP A 1 355 ? -21.368 6.674 6.883 1.00 86.62 355 ASP A N 1
ATOM 2734 C CA . ASP A 1 355 ? -22.401 7.396 7.603 1.00 86.62 355 ASP A CA 1
ATOM 2735 C C . ASP A 1 355 ? -23.383 6.404 8.240 1.00 86.62 355 ASP A C 1
ATOM 2737 O O . ASP A 1 355 ? -24.042 5.605 7.562 1.00 86.62 355 ASP A O 1
ATOM 2741 N N . ASP A 1 356 ? -23.447 6.414 9.570 1.00 85.06 356 ASP A N 1
ATOM 2742 C CA . ASP A 1 356 ? -24.332 5.529 10.331 1.00 85.06 356 ASP A CA 1
ATOM 2743 C C . ASP A 1 356 ? -25.803 5.948 10.206 1.00 85.06 356 ASP A C 1
ATOM 2745 O O . ASP A 1 356 ? -26.687 5.140 10.478 1.00 85.06 356 ASP A O 1
ATOM 2749 N N . GLU A 1 357 ? -26.064 7.169 9.732 1.00 88.94 357 GLU A N 1
ATOM 2750 C CA . GLU A 1 357 ? -27.410 7.722 9.564 1.00 88.94 357 GLU A CA 1
ATOM 2751 C C . GLU A 1 357 ? -28.160 7.167 8.342 1.00 88.94 357 GLU A C 1
ATOM 2753 O O . GLU A 1 357 ? -29.386 7.262 8.282 1.00 88.94 357 GLU A O 1
ATOM 2758 N N . LEU A 1 358 ? -27.456 6.567 7.375 1.00 86.75 358 LEU A N 1
ATOM 2759 C CA . LEU A 1 358 ? -28.091 5.987 6.190 1.00 86.75 358 LEU A CA 1
ATOM 2760 C C . LEU A 1 358 ? -28.695 4.603 6.501 1.00 86.75 358 LEU A C 1
ATOM 2762 O O . LEU A 1 358 ? -28.047 3.798 7.184 1.00 86.75 358 LEU A O 1
ATOM 2766 N N . PRO A 1 359 ? -29.901 4.291 5.990 1.00 87.75 359 PRO A N 1
ATOM 2767 C CA . PRO A 1 359 ? -30.488 2.959 6.113 1.00 87.75 359 PRO A CA 1
ATOM 2768 C C . PRO A 1 359 ? -29.607 1.911 5.419 1.00 87.75 359 PRO A C 1
ATOM 2770 O O . PRO A 1 359 ? -28.940 2.201 4.428 1.00 87.75 359 PRO A O 1
ATOM 2773 N N . GLU A 1 360 ? -29.583 0.684 5.947 1.00 83.81 360 GLU A N 1
ATOM 2774 C CA . GLU A 1 360 ? -28.700 -0.388 5.451 1.00 83.81 360 GLU A CA 1
ATOM 2775 C C . GLU A 1 360 ? -28.960 -0.747 3.982 1.00 83.81 360 GLU A C 1
ATOM 2777 O O . GLU A 1 360 ? -28.017 -1.045 3.258 1.00 83.81 360 GLU A O 1
ATOM 2782 N N . GLU A 1 361 ? -30.208 -0.624 3.524 1.00 87.75 361 GLU A N 1
ATOM 2783 C CA . GLU A 1 361 ? -30.613 -0.851 2.129 1.00 87.75 361 GLU A CA 1
ATOM 2784 C C . GLU A 1 361 ? -29.982 0.148 1.148 1.00 87.75 361 GLU A C 1
ATOM 2786 O O . GLU A 1 361 ? -29.915 -0.120 -0.048 1.00 87.75 361 GLU A O 1
ATOM 2791 N N . GLU A 1 362 ? -29.517 1.300 1.643 1.00 87.38 362 GLU A N 1
ATOM 2792 C CA . GLU A 1 362 ? -28.884 2.337 0.829 1.00 87.38 362 GLU A CA 1
ATOM 2793 C C . GLU A 1 362 ? -27.347 2.259 0.821 1.00 87.38 362 GLU A C 1
ATOM 2795 O O . GLU A 1 362 ? -26.680 3.083 0.184 1.00 87.38 362 GLU A O 1
ATOM 2800 N N . LYS A 1 363 ? -26.757 1.282 1.524 1.00 87.81 363 LYS A N 1
ATOM 2801 C CA . LYS A 1 363 ? -25.303 1.162 1.664 1.00 87.81 363 LYS A CA 1
ATOM 2802 C C . LYS A 1 363 ? -24.743 0.182 0.625 1.00 87.81 363 LYS A C 1
ATOM 2804 O O . LYS A 1 363 ? -24.921 -1.019 0.783 1.00 87.81 363 LYS A O 1
ATOM 2809 N N . PRO A 1 364 ? -23.954 0.643 -0.370 1.00 85.50 364 PRO A N 1
ATOM 2810 C CA . PRO A 1 364 ? -23.345 -0.245 -1.370 1.00 85.50 364 PRO A CA 1
ATOM 2811 C C . PRO A 1 364 ? -22.261 -1.169 -0.796 1.00 85.50 364 PRO A C 1
ATOM 2813 O O . PRO A 1 364 ? -21.776 -2.052 -1.498 1.00 85.50 364 PRO A O 1
ATOM 2816 N N . ILE A 1 365 ? -21.827 -0.933 0.447 1.00 84.12 365 ILE A N 1
ATOM 2817 C CA . ILE A 1 365 ? -20.967 -1.848 1.192 1.00 84.12 365 ILE A CA 1
ATOM 2818 C C . ILE A 1 365 ? -21.587 -2.127 2.547 1.00 84.12 365 ILE A C 1
ATOM 2820 O O . ILE A 1 365 ? -21.806 -1.205 3.337 1.00 84.12 365 ILE A O 1
ATOM 2824 N N . THR A 1 366 ? -21.746 -3.408 2.847 1.00 88.75 366 THR A N 1
ATOM 2825 C CA . THR A 1 366 ? -22.073 -3.880 4.188 1.00 88.75 366 THR A CA 1
ATOM 2826 C C . THR A 1 366 ? -20.851 -4.576 4.776 1.00 88.75 366 THR A C 1
ATOM 2828 O O . THR A 1 366 ? -20.241 -5.449 4.157 1.00 88.75 366 THR A O 1
ATOM 2831 N N . LEU A 1 367 ? -20.450 -4.170 5.981 1.00 87.12 367 LEU A N 1
ATOM 2832 C CA . LEU A 1 367 ? -19.359 -4.828 6.697 1.00 87.12 367 LEU A CA 1
ATOM 2833 C C . LEU A 1 367 ? -19.883 -6.126 7.309 1.00 87.12 367 LEU A C 1
ATOM 2835 O O . LEU A 1 367 ? -20.775 -6.082 8.155 1.00 87.12 367 LEU A O 1
ATOM 2839 N N . ARG A 1 368 ? -19.293 -7.263 6.933 1.00 87.50 368 ARG A N 1
ATOM 2840 C CA . ARG A 1 368 ? -19.521 -8.551 7.598 1.00 87.50 368 ARG A CA 1
ATOM 2841 C C . ARG A 1 368 ? -18.357 -8.836 8.544 1.00 87.50 368 ARG A C 1
ATOM 2843 O O . ARG A 1 368 ? -17.368 -9.437 8.118 1.00 87.50 368 ARG A O 1
ATOM 2850 N N . PRO A 1 369 ? -18.439 -8.424 9.826 1.00 78.44 369 PRO A N 1
ATOM 2851 C CA . PRO A 1 369 ? -17.351 -8.629 10.784 1.00 78.44 369 PRO A CA 1
ATOM 2852 C C . PRO A 1 369 ? -17.003 -10.111 10.971 1.00 78.44 369 PRO A C 1
ATOM 2854 O O . PRO A 1 369 ? -15.863 -10.434 11.275 1.00 78.44 369 PRO A O 1
ATOM 2857 N N . GLU A 1 370 ? -17.961 -11.005 10.727 1.00 80.81 370 GLU A N 1
ATOM 2858 C CA . GLU A 1 370 ? -17.818 -12.464 10.809 1.00 80.81 370 GLU A CA 1
ATOM 2859 C C . GLU A 1 370 ? -16.747 -13.018 9.857 1.00 80.81 370 GLU A C 1
ATOM 2861 O O . GLU A 1 370 ? -16.104 -14.021 10.153 1.00 80.81 370 GLU A O 1
ATOM 2866 N N . ASN A 1 371 ? -16.527 -12.334 8.730 1.00 80.69 371 ASN A N 1
ATOM 2867 C CA . ASN A 1 371 ? -15.593 -12.749 7.686 1.00 80.69 371 ASN A CA 1
ATOM 2868 C C . ASN A 1 371 ? -14.217 -12.077 7.811 1.00 80.69 371 ASN A C 1
ATOM 2870 O O . ASN A 1 371 ? -13.311 -12.385 7.038 1.00 80.69 371 ASN A O 1
ATOM 2874 N N . LEU A 1 372 ? -14.037 -11.160 8.766 1.00 76.06 372 LEU A N 1
ATOM 2875 C CA . LEU A 1 372 ? -12.735 -10.568 9.055 1.00 76.06 372 LEU A CA 1
ATOM 2876 C C . LEU A 1 372 ? -11.936 -11.538 9.916 1.00 76.06 372 LEU A C 1
ATOM 2878 O O . LEU A 1 372 ? -11.970 -11.485 11.146 1.00 76.06 372 LEU A O 1
ATOM 2882 N N . THR A 1 373 ? -11.183 -12.423 9.263 1.00 67.75 373 THR A N 1
ATOM 2883 C CA . THR A 1 373 ? -10.133 -13.148 9.974 1.00 67.75 373 THR A CA 1
ATOM 2884 C C . THR A 1 373 ? -9.120 -12.115 10.474 1.00 67.75 373 THR A C 1
ATOM 2886 O O . THR A 1 373 ? -8.549 -11.348 9.698 1.00 67.75 373 THR A O 1
ATOM 2889 N N . LEU A 1 374 ? -8.959 -12.011 11.798 1.00 55.84 374 LEU A N 1
ATOM 2890 C CA . LEU A 1 374 ? -7.906 -11.201 12.413 1.00 55.84 374 LEU A CA 1
ATOM 2891 C C . LEU A 1 374 ? -6.560 -11.862 12.084 1.00 55.84 374 LEU A C 1
ATOM 2893 O O . LEU A 1 374 ? -6.048 -12.648 12.876 1.00 55.84 374 LEU A O 1
ATOM 2897 N N . GLN A 1 375 ? -6.042 -11.595 10.884 1.00 47.06 375 GLN A N 1
ATOM 2898 C CA . GLN A 1 375 ? -4.672 -11.924 10.493 1.00 47.06 375 GLN A CA 1
ATOM 2899 C C . GLN A 1 375 ? -3.672 -10.932 11.081 1.00 47.06 375 GLN A C 1
ATOM 2901 O O . GLN A 1 375 ? -3.965 -9.704 11.086 1.00 47.06 375 GLN A O 1
#

Secondary structure (DSSP, 8-state):
-PPPP---PPPPPP---PPPPP-----------TTSHHHHHHHHHHHHHHGGG-PPPPP----------------------------------------------PPP------------------------HHHHHHHHSS--STTHHHHHHHHHHHHHHHHHHHHHHHHHHHHHH-SS-HHHHHHHHHHHHHHHHHHHHHHHHHHHHHHHHHHHHHHHHHHHHHHHHHHHHHHHHHHHHHHHHHHHHHHHHHHHHHHT-HHHHHHHHHHHHHHHHHHHHHHHHHHHHHHHHHHHHH-SS-SSEE-HHHHHHHHHHHHTSTTEEE-HHHHHHHH-S-SSEEHHHHHHHHHHTT-TTS-GGG-SEEE-GGG----

pLDDT: mean 71.28, std 20.18, range [33.66, 97.19]

Radius of gyration: 40.56 Å; chains: 1; bounding box: 141×68×94 Å

Foldseek 3Di:
DDDDDDDDDDDDDDPDDDDDDDDDDDDDDDDDDPDPPVPVVVVVVVVVVVVVPPDDDDDDDDDDDDDDDDDDDDDDDDDDDDDDDDDDDDDDDDDDDDDDDDDDDDDDDDDDDDDDDPDDDDDDDPDDDDDDPVVVVVVPVQDDDPVSVVVVLVVVLVVLVVVLVVLLVVLVVVPVPDPPDPPSVVVSVVSNVVSVVVNVVSVVVVVVVVVVVVVVVVVVVVVVVVVVVVVVVVVVVVVVVVVVVVVVLVVVLVVCVVVVVVVVNVVSVVVVVVVVVVVVVVVLVVLLVVLLVLLCVLPPVPPQKQAPVSLVSSQVVQCPDWQKDAQSVLLDVQQPDDRIGGNVSSVVLSVVLPDPPDDPVNHRIDGRVVRPDPD

Organism: Trieres chinensis (NCBI:txid1514140)